Protein 8XWT (pdb70)

Foldseek 3Di:
DADDQDAADCVLQLLQWKWKAADPAIAIWGAAFQKTKFFLCNLPDPVCFAPHPSVVSVVPDDQVRMWIGDDPDTWGFPDWDDQAGMIITGTPGTRPSHWAEEFDADDFLAKWKWQFDANRGTDDIGMWTQFNLRWIQDDHDRRRFQTWTWDADPRYTYTHWTWDDAAPVGITWTGTRSHHTGHPDDRHPDDDDTDDTAFEVLQLLLLVLLLVLVPDCPLFDDDFDDLVVLQVLCVVLRHDRDDVVSQVLCVVSCVVRVQRSRRSSVSVSCCSVPQDVPDAGSPDSDRDRRAHNVNSCCPSVPDHD/DDDDDPDDDD

B-factor: mean 26.07, std 13.35, range [6.98, 100.13]

Structure (mmCIF, N/CA/C/O backbone):
data_8XWT
#
_entry.id   8XWT
#
_cell.length_a   54.570
_cell.length_b   81.222
_cell.length_c   87.056
_cell.angle_alpha   90.000
_cell.angle_beta   96.500
_cell.angle_gamma   90.000
#
_symmetry.space_group_name_H-M   'I 1 2 1'
#
loop_
_entity.id
_entity.type
_entity.pdbx_description
1 polymer '3C-like proteinase nsp5'
2 polymer CYS-SER-GLY-VAL-THR-PHE-GLN-SER-ALA-VAL-LYS-ARG-THR-ILE
3 water water
#
loop_
_atom_site.group_PDB
_atom_site.id
_atom_site.type_symbol
_atom_site.label_atom_id
_atom_site.label_alt_id
_atom_site.label_comp_id
_atom_site.label_asym_id
_atom_site.label_entity_id
_atom_site.label_seq_id
_atom_site.pdbx_PDB_ins_code
_atom_site.Cartn_x
_atom_site.Cartn_y
_atom_site.Cartn_z
_atom_site.occupancy
_atom_site.B_iso_or_equiv
_atom_site.auth_seq_id
_atom_site.auth_comp_id
_atom_site.auth_asym_id
_atom_site.auth_atom_id
_atom_site.pdbx_PDB_model_num
ATOM 1 N N . SER A 1 1 ? -8.25971 -22.89069 14.84099 1.000 14.27216 1 SER A N 1
ATOM 2 C CA . SER A 1 1 ? -7.78384 -24.17595 14.26578 1.000 15.96997 1 SER A CA 1
ATOM 3 C C . SER A 1 1 ? -7.46665 -24.03185 12.77737 1.000 18.19591 1 SER A C 1
ATOM 4 O O . SER A 1 1 ? -7.84735 -23.02938 12.17457 1.000 15.08440 1 SER A O 1
ATOM 7 N N . GLY A 1 2 ? -6.87849 -25.09048 12.19530 1.000 18.06487 2 GLY A N 1
ATOM 8 C CA . GLY A 1 2 ? -6.44939 -25.20301 10.81769 1.000 15.12807 2 GLY A CA 1
ATOM 9 C C . GLY A 1 2 ? -4.96219 -24.89610 10.68399 1.000 15.60621 2 GLY A C 1
ATOM 10 O O . GLY A 1 2 ? -4.33180 -24.31490 11.56691 1.000 17.35873 2 GLY A O 1
ATOM 11 N N . PHE A 1 3 ? -4.37733 -25.30563 9.56715 1.000 17.89349 3 PHE A N 1
ATOM 12 C CA . PHE A 1 3 ? -2.95358 -25.03494 9.35907 1.000 16.19563 3 PHE A CA 1
ATOM 13 C C . PHE A 1 3 ? -2.72441 -24.94658 7.86459 1.000 11.68734 3 PHE A C 1
ATOM 14 O O . PHE A 1 3 ? -2.94438 -25.92646 7.13316 1.000 21.63156 3 PHE A O 1
ATOM 22 N N . ARG A 1 4 ? -2.34571 -23.76808 7.39363 1.000 13.71172 4 ARG A N 1
ATOM 23 C CA . ARG A 1 4 ? -2.21685 -23.51959 5.97443 1.000 13.40356 4 ARG A CA 1
ATOM 24 C C . ARG A 1 4 ? -0.78505 -23.11655 5.63321 1.000 14.60819 4 ARG A C 1
ATOM 25 O O . ARG A 1 4 ? -0.06613 -22.55861 6.47475 1.000 15.60268 4 ARG A O 1
ATOM 33 N N . LYS A 1 5 ? -0.40359 -23.30306 4.36948 1.000 13.61989 5 LYS A N 1
ATOM 34 C CA . LYS A 1 5 ? 0.84344 -22.71279 3.88962 1.000 12.37920 5 LYS A CA 1
ATOM 35 C C . LYS A 1 5 ? 0.63291 -21.21479 3.82284 1.000 15.79638 5 LYS A C 1
ATOM 36 O O . LYS A 1 5 ? -0.10162 -20.73380 2.95257 1.000 21.41492 5 LYS A O 1
ATOM 42 N N . MET A 1 6 ? 1.20040 -20.46973 4.76750 1.000 13.51715 6 MET A N 1
ATOM 43 C CA . MET A 1 6 ? 0.79689 -19.07904 4.95307 1.000 11.62226 6 MET A CA 1
ATOM 44 C C . MET A 1 6 ? 1.95842 -18.15310 4.63062 1.000 16.19987 6 MET A C 1
ATOM 45 O O . MET A 1 6 ? 3.05269 -18.28172 5.21924 1.000 15.26102 6 MET A O 1
ATOM 50 N N . ALA A 1 7 ? 1.71705 -17.21330 3.71574 1.000 14.23405 7 ALA A N 1
ATOM 51 C CA . ALA A 1 7 ? 2.70467 -16.21451 3.31827 1.000 11.26799 7 ALA A CA 1
ATOM 52 C C . ALA A 1 7 ? 2.49739 -14.93108 4.12030 1.000 13.34198 7 ALA A C 1
ATOM 53 O O . ALA A 1 7 ? 1.42028 -14.68264 4.69417 1.000 16.73170 7 ALA A O 1
ATOM 55 N N . PHE A 1 8 ? 3.56237 -14.12672 4.22323 1.000 12.57998 8 PHE A N 1
ATOM 56 C CA . PHE A 1 8 ? 3.38110 -12.79314 4.78913 1.000 15.80715 8 PHE A CA 1
ATOM 57 C C . PHE A 1 8 ? 2.55210 -11.90096 3.86200 1.000 10.08463 8 PHE A C 1
ATOM 58 O O . PHE A 1 8 ? 2.58931 -12.04951 2.64159 1.000 18.10777 8 PHE A O 1
ATOM 66 N N . PRO A 1 9 ? 1.81239 -10.94386 4.43818 1.000 13.68783 9 PRO A N 1
ATOM 67 C CA . PRO A 1 9 ? 1.13270 -9.90935 3.64432 1.000 19.03890 9 PRO A CA 1
ATOM 68 C C . PRO A 1 9 ? 2.13917 -9.20663 2.75064 1.000 17.10917 9 PRO A C 1
ATOM 69 O O . PRO A 1 9 ? 3.21357 -8.81273 3.20879 1.000 19.37282 9 PRO A O 1
ATOM 73 N N . SER A 1 10 ? 1.82657 -9.12921 1.45918 1.000 17.48574 10 SER A N 1
ATOM 74 C CA . SER A 1 10 ? 2.78577 -8.70201 0.44359 1.000 13.97199 10 SER A CA 1
ATOM 75 C C . SER A 1 10 ? 2.78046 -7.20140 0.16351 1.000 20.20625 10 SER A C 1
ATOM 76 O O . SER A 1 10 ? 3.58374 -6.75860 -0.66940 1.000 18.65497 10 SER A O 1
ATOM 79 N N . GLY A 1 11 ? 1.89169 -6.42550 0.81071 1.000 16.07622 11 GLY A N 1
ATOM 80 C CA . GLY A 1 11 ? 1.71236 -5.01846 0.43683 1.000 14.72308 11 GLY A CA 1
ATOM 81 C C . GLY A 1 11 ? 2.98571 -4.18952 0.50364 1.000 16.51591 11 GLY A C 1
ATOM 82 O O . GLY A 1 11 ? 3.28886 -3.42267 -0.42035 1.000 19.72609 11 GLY A O 1
ATOM 83 N N . LYS A 1 12 ? 3.75437 -4.35501 1.57771 1.000 16.04088 12 LYS A N 1
ATOM 84 C CA . LYS A 1 12 ? 4.99134 -3.58688 1.72268 1.000 17.26833 12 LYS A CA 1
ATOM 85 C C . LYS A 1 12 ? 5.94897 -3.85545 0.56905 1.000 19.57512 12 LYS A C 1
ATOM 86 O O . LYS A 1 12 ? 6.72945 -2.96678 0.17622 1.000 20.04593 12 LYS A O 1
ATOM 92 N N . VAL A 1 13 ? 5.90298 -5.05065 -0.00499 1.000 14.93485 13 VAL A N 1
ATOM 93 C CA . VAL A 1 13 ? 6.81117 -5.37118 -1.11071 1.000 20.14638 13 VAL A CA 1
ATOM 94 C C . VAL A 1 13 ? 6.23127 -4.94213 -2.45796 1.000 18.86076 13 VAL A C 1
ATOM 95 O O . VAL A 1 13 ? 6.97627 -4.55444 -3.35942 1.000 18.28264 13 VAL A O 1
ATOM 99 N N . GLU A 1 14 ? 4.89657 -5.05253 -2.62834 1.000 14.63894 14 GLU A N 1
ATOM 100 C CA . GLU A 1 14 ? 4.26393 -4.64628 -3.87780 1.000 15.93835 14 GLU A CA 1
ATOM 101 C C . GLU A 1 14 ? 4.65205 -3.22474 -4.24911 1.000 14.66677 14 GLU A C 1
ATOM 102 O O . GLU A 1 14 ? 4.90095 -2.92158 -5.42442 1.000 20.43859 14 GLU A O 1
ATOM 108 N N . GLY A 1 15 ? 4.68067 -2.34857 -3.26582 1.000 19.16551 15 GLY A N 1
ATOM 109 C CA . GLY A 1 15 ? 5.02719 -0.95853 -3.51777 1.000 22.21831 15 GLY A CA 1
ATOM 110 C C . GLY A 1 15 ? 6.46271 -0.72843 -3.92484 1.000 23.62930 15 GLY A C 1
ATOM 111 O O . GLY A 1 15 ? 6.83538 0.42095 -4.15670 1.000 19.18412 15 GLY A O 1
ATOM 112 N N . CYS A 1 16 ? 7.27412 -1.77980 -4.02353 1.000 19.73399 16 CYS A N 1
ATOM 113 C CA . CYS A 1 16 ? 8.67232 -1.63822 -4.38309 1.000 19.90641 16 CYS A CA 1
ATOM 114 C C . CYS A 1 16 ? 8.96477 -2.21744 -5.75426 1.000 20.38852 16 CYS A C 1
ATOM 115 O O . CYS A 1 16 ? 10.08847 -2.11729 -6.23508 1.000 17.39526 16 CYS A O 1
ATOM 118 N N . MET A 1 17 ? 7.97788 -2.80349 -6.41999 1.000 16.43872 17 MET A N 1
ATOM 119 C CA . MET A 1 17 ? 8.27820 -3.61173 -7.58197 1.000 16.64122 17 MET A CA 1
ATOM 120 C C . MET A 1 17 ? 8.25144 -2.68655 -8.79771 1.000 18.66114 17 MET A C 1
ATOM 121 O O . MET A 1 17 ? 7.31189 -1.89458 -8.93560 1.000 20.40951 17 MET A O 1
ATOM 126 N N . VAL A 1 18 ? 9.25078 -2.79902 -9.68390 1.000 21.66132 18 VAL A N 1
ATOM 127 C CA . VAL A 1 18 ? 9.31648 -1.99228 -10.90349 1.000 14.68503 18 VAL A CA 1
ATOM 128 C C . VAL A 1 18 ? 9.73944 -2.86878 -12.06917 1.000 22.13898 18 VAL A C 1
ATOM 129 O O . VAL A 1 18 ? 10.12662 -4.02672 -11.91101 1.000 17.21568 18 VAL A O 1
ATOM 133 N N . GLN A 1 19 ? 9.68351 -2.28921 -13.25864 1.000 20.49460 19 GLN A N 1
ATOM 134 C CA . GLN A 1 19 ? 10.07099 -2.97055 -14.46984 1.000 14.85487 19 GLN A CA 1
ATOM 135 C C . GLN A 1 19 ? 11.41371 -2.41008 -14.89269 1.000 21.12525 19 GLN A C 1
ATOM 136 O O . GLN A 1 19 ? 11.62127 -1.19584 -14.84678 1.000 31.36749 19 GLN A O 1
ATOM 142 N N . VAL A 1 20 ? 12.32519 -3.28209 -15.28583 1.000 25.26910 20 VAL A N 1
ATOM 143 C CA . VAL A 1 20 ? 13.62902 -2.86425 -15.77105 1.000 27.74621 20 VAL A CA 1
ATOM 144 C C . VAL A 1 20 ? 13.84745 -3.47628 -17.14752 1.000 28.12012 20 VAL A C 1
ATOM 145 O O . VAL A 1 20 ? 13.71345 -4.69335 -17.33588 1.000 21.05255 20 VAL A O 1
ATOM 149 N N . THR A 1 21 ? 14.20256 -2.63420 -18.11775 1.000 27.97966 21 THR A N 1
ATOM 150 C CA . THR A 1 21 ? 14.41454 -3.09431 -19.47822 1.000 24.70950 21 THR A CA 1
ATOM 151 C C . THR A 1 21 ? 15.74956 -2.57319 -19.98703 1.000 21.79336 21 THR A C 1
ATOM 152 O O . THR A 1 21 ? 16.13361 -1.43911 -19.70333 1.000 33.20483 21 THR A O 1
ATOM 156 N N . CYS A 1 22 ? 16.46360 -3.42000 -20.70697 1.000 30.45396 22 CYS A N 1
ATOM 157 C CA . CYS A 1 22 ? 17.74096 -3.05907 -21.29635 1.000 27.85249 22 CYS A CA 1
ATOM 158 C C . CYS A 1 22 ? 17.76393 -3.74320 -22.65534 1.000 32.91307 22 CYS A C 1
ATOM 159 O O . CYS A 1 22 ? 17.76649 -4.97694 -22.74044 1.000 28.24332 22 CYS A O 1
ATOM 162 N N . GLY A 1 23 ? 17.70008 -2.94868 -23.71553 1.000 32.68260 23 GLY A N 1
ATOM 163 C CA . GLY A 1 23 ? 17.64229 -3.53754 -25.04197 1.000 39.87988 23 GLY A CA 1
ATOM 164 C C . GLY A 1 23 ? 16.30398 -4.20952 -25.23604 1.000 34.28046 23 GLY A C 1
ATOM 165 O O . GLY A 1 23 ? 15.24011 -3.62101 -24.98025 1.000 35.47683 23 GLY A O 1
ATOM 166 N N . THR A 1 24 ? 16.35022 -5.47628 -25.65137 1.000 33.94284 24 THR A N 1
ATOM 167 C CA . THR A 1 24 ? 15.14472 -6.26982 -25.82877 1.000 43.52944 24 THR A CA 1
ATOM 168 C C . THR A 1 24 ? 14.89869 -7.22547 -24.64693 1.000 40.68953 24 THR A C 1
ATOM 169 O O . THR A 1 24 ? 14.10188 -8.16119 -24.76172 1.000 40.20768 24 THR A O 1
ATOM 173 N N . THR A 1 25 ? 15.55053 -6.99433 -23.50889 1.000 35.38521 25 THR A N 1
ATOM 174 C CA . THR A 1 25 ? 15.44751 -7.86976 -22.33824 1.000 29.70871 25 THR A CA 1
ATOM 175 C C . THR A 1 25 ? 14.77565 -7.12359 -21.19798 1.000 25.41377 25 THR A C 1
ATOM 176 O O . THR A 1 25 ? 15.21957 -6.03647 -20.81219 1.000 28.66249 25 THR A O 1
ATOM 180 N N . THR A 1 26 ? 13.71636 -7.70386 -20.64248 1.000 24.94526 26 THR A N 1
ATOM 181 C CA . THR A 1 26 ? 13.03058 -7.03665 -19.55840 1.000 25.60482 26 THR A CA 1
ATOM 182 C C . THR A 1 26 ? 12.82980 -8.02246 -18.41207 1.000 17.71602 26 THR A C 1
ATOM 183 O O . THR A 1 26 ? 12.79663 -9.23682 -18.61838 1.000 21.54305 26 THR A O 1
ATOM 187 N N . LEU A 1 27 ? 12.77810 -7.48085 -17.20589 1.000 19.18478 27 LEU A N 1
ATOM 188 C CA . LEU A 1 27 ? 12.53591 -8.26727 -15.99225 1.000 26.54422 27 LEU A CA 1
ATOM 189 C C . LEU A 1 27 ? 12.12606 -7.28821 -14.90078 1.000 19.65964 27 LEU A C 1
ATOM 190 O O . LEU A 1 27 ? 11.88028 -6.10877 -15.16888 1.000 21.26918 27 LEU A O 1
ATOM 195 N N . ASN A 1 28 ? 12.04531 -7.76075 -13.66165 1.000 14.86170 28 ASN A N 1
ATOM 196 C CA . ASN A 1 28 ? 11.55569 -6.94514 -12.55544 1.000 13.29289 28 ASN A CA 1
ATOM 197 C C . ASN A 1 28 ? 12.72743 -6.40518 -11.74136 1.000 11.97121 28 ASN A C 1
ATOM 198 O O . ASN A 1 28 ? 13.77655 -7.03751 -11.66023 1.000 15.29695 28 ASN A O 1
ATOM 203 N N . GLY A 1 29 ? 12.51887 -5.26867 -11.07897 1.000 16.86651 29 GLY A N 1
ATOM 204 C CA . GLY A 1 29 ? 13.49454 -4.74816 -10.14815 1.000 19.54579 29 GLY A CA 1
ATOM 205 C C . GLY A 1 29 ? 12.83926 -4.38560 -8.82620 1.000 17.79805 29 GLY A C 1
ATOM 206 O O . GLY A 1 29 ? 11.61478 -4.28899 -8.72533 1.000 18.76462 29 GLY A O 1
ATOM 207 N N . LEU A 1 30 ? 13.68572 -4.11437 -7.82871 1.000 13.83785 30 LEU A N 1
ATOM 208 C CA . LEU A 1 30 ? 13.24230 -3.79392 -6.47254 1.000 16.52538 30 LEU A CA 1
ATOM 209 C C . LEU A 1 30 ? 13.69247 -2.38298 -6.12701 1.000 19.32614 30 LEU A C 1
ATOM 210 O O . LEU A 1 30 ? 14.89517 -2.12607 -5.96671 1.000 17.85291 30 LEU A O 1
ATOM 215 N N . TRP A 1 31 ? 12.72490 -1.48123 -5.95418 1.000 16.46170 31 TRP A N 1
ATOM 216 C CA . TRP A 1 31 ? 12.98645 -0.04893 -5.76729 1.000 17.26540 31 TRP A CA 1
ATOM 217 C C . TRP A 1 31 ? 12.95897 0.28833 -4.26839 1.000 16.84111 31 TRP A C 1
ATOM 218 O O . TRP A 1 31 ? 11.90308 0.27098 -3.63973 1.000 16.88151 31 TRP A O 1
ATOM 229 N N . LEU A 1 32 ? 14.13519 0.54891 -3.67371 1.000 14.33919 32 LEU A N 1
ATOM 230 C CA . LEU A 1 32 ? 14.21603 0.92290 -2.26704 1.000 15.32624 32 LEU A CA 1
ATOM 231 C C . LEU A 1 32 ? 14.99981 2.22355 -2.18808 1.000 19.83172 32 LEU A C 1
ATOM 232 O O . LEU A 1 32 ? 16.11675 2.28115 -2.69768 1.000 21.17487 32 LEU A O 1
ATOM 237 N N . ASP A 1 33 ? 14.39626 3.25905 -1.60166 1.000 20.03310 33 ASP A N 1
ATOM 238 C CA . ASP A 1 33 ? 14.99562 4.61634 -1.57829 1.000 21.38169 33 ASP A CA 1
ATOM 239 C C . ASP A 1 33 ? 15.30781 4.97569 -3.03138 1.000 19.84767 33 ASP A C 1
ATOM 240 O O . ASP A 1 33 ? 14.47072 4.76627 -3.92278 1.000 22.38378 33 ASP A O 1
ATOM 245 N N . ASP A 1 34 ? 16.49553 5.49006 -3.35019 1.000 22.89584 34 ASP A N 1
ATOM 246 C CA . ASP A 1 34 ? 16.74258 5.89915 -4.72512 1.000 25.39200 34 ASP A CA 1
ATOM 247 C C . ASP A 1 34 ? 17.54886 4.85960 -5.51148 1.000 27.79476 34 ASP A C 1
ATOM 248 O O . ASP A 1 34 ? 18.29981 5.20426 -6.43191 1.000 23.19598 34 ASP A O 1
ATOM 253 N N . VAL A 1 35 ? 17.38691 3.56928 -5.19725 1.000 21.13620 35 VAL A N 1
ATOM 254 C CA . VAL A 1 35 ? 18.13837 2.52125 -5.87810 1.000 20.76723 35 VAL A CA 1
ATOM 255 C C . VAL A 1 35 ? 17.18424 1.43196 -6.34755 1.000 21.57276 35 VAL A C 1
ATOM 256 O O . VAL A 1 35 ? 16.25756 1.06163 -5.61734 1.000 20.06552 35 VAL A O 1
ATOM 260 N N . VAL A 1 36 ? 17.42950 0.90824 -7.54989 1.000 17.64786 36 VAL A N 1
ATOM 261 C CA . VAL A 1 36 ? 16.66699 -0.20694 -8.09349 1.000 23.19601 36 VAL A CA 1
ATOM 262 C C . VAL A 1 36 ? 17.61589 -1.38411 -8.25042 1.000 20.24148 36 VAL A C 1
ATOM 263 O O . VAL A 1 36 ? 18.63632 -1.29449 -8.94461 1.000 19.51539 36 VAL A O 1
ATOM 267 N N . TYR A 1 37 ? 17.28816 -2.49214 -7.58848 1.000 15.60514 37 TYR A N 1
ATOM 268 C CA . TYR A 1 37 ? 18.07665 -3.71246 -7.61498 1.000 14.61573 37 TYR A CA 1
ATOM 269 C C . TYR A 1 37 ? 17.47001 -4.70197 -8.60100 1.000 17.93511 37 TYR A C 1
ATOM 270 O O . TYR A 1 37 ? 16.25524 -4.89237 -8.59652 1.000 20.80780 37 TYR A O 1
ATOM 279 N N . CYS A 1 38 ? 18.29502 -5.34870 -9.42039 1.000 17.19867 38 CYS A N 1
ATOM 280 C CA . CYS A 1 38 ? 17.74370 -6.31631 -10.36410 1.000 14.69886 38 CYS A CA 1
ATOM 281 C C . CYS A 1 38 ? 18.83985 -7.28302 -10.78835 1.000 17.81810 38 CYS A C 1
ATOM 282 O O . CYS A 1 38 ? 20.02597 -7.03450 -10.53776 1.000 15.53297 38 CYS A O 1
ATOM 285 N N . PRO A 1 39 ? 18.47470 -8.41199 -11.40249 1.000 16.22414 39 PRO A N 1
ATOM 286 C CA . PRO A 1 39 ? 19.48856 -9.37216 -11.85012 1.000 12.08875 39 PRO A CA 1
ATOM 287 C C . PRO A 1 39 ? 20.36342 -8.75042 -12.92539 1.000 18.31259 39 PRO A C 1
ATOM 288 O O . PRO A 1 39 ? 19.86940 -8.07132 -13.83392 1.000 19.44346 39 PRO A O 1
ATOM 292 N N . ARG A 1 40 ? 21.65746 -9.00754 -12.83490 1.000 15.05845 40 ARG A N 1
ATOM 293 C CA . ARG A 1 40 ? 22.54031 -8.38014 -13.81833 1.000 17.92967 40 ARG A CA 1
ATOM 294 C C . ARG A 1 40 ? 22.35965 -8.99943 -15.19434 1.000 25.84578 40 ARG A C 1
ATOM 295 O O . ARG A 1 40 ? 22.73681 -8.36230 -16.19403 1.000 17.47558 40 ARG A O 1
ATOM 303 N N . HIS A 1 41 ? 21.71340 -10.18177 -15.29031 1.000 18.47823 41 HIS A N 1
ATOM 304 C CA . HIS A 1 41 ? 21.56823 -10.74719 -16.63345 1.000 17.26383 41 HIS A CA 1
ATOM 305 C C . HIS A 1 41 ? 20.58026 -9.95724 -17.49112 1.000 19.01028 41 HIS A C 1
ATOM 306 O O . HIS A 1 41 ? 20.45763 -10.27687 -18.67025 1.000 25.50366 41 HIS A O 1
ATOM 313 N N . VAL A 1 42 ? 19.94449 -8.90995 -16.95740 1.000 17.07924 42 VAL A N 1
ATOM 314 C CA . VAL A 1 42 ? 19.14259 -8.00531 -17.79553 1.000 19.98169 42 VAL A CA 1
ATOM 315 C C . VAL A 1 42 ? 19.99661 -7.36681 -18.90123 1.000 25.11320 42 VAL A C 1
ATOM 316 O O . VAL A 1 42 ? 19.45778 -6.94584 -19.93837 1.000 24.00575 42 VAL A O 1
ATOM 320 N N . ILE A 1 43 ? 21.31698 -7.24444 -18.69762 1.000 25.34955 43 ILE A N 1
ATOM 321 C CA . ILE A 1 43 ? 22.15647 -6.53019 -19.67156 1.000 27.40215 43 ILE A CA 1
ATOM 322 C C . ILE A 1 43 ? 22.61205 -7.46376 -20.77900 1.000 26.29927 43 ILE A C 1
ATOM 323 O O . ILE A 1 43 ? 23.44176 -7.09454 -21.62079 1.000 35.37155 43 ILE A O 1
ATOM 328 N N . CYS A 1 44 ? 22.08087 -8.67575 -20.78517 1.000 30.39640 44 CYS A N 1
ATOM 329 C CA . CYS A 1 44 ? 22.54729 -9.74732 -21.64520 1.000 32.48414 44 CYS A CA 1
ATOM 330 C C . CYS A 1 44 ? 21.58342 -9.92616 -22.80528 1.000 34.27001 44 CYS A C 1
ATOM 331 O O . CYS A 1 44 ? 20.36949 -10.03220 -22.59780 1.000 50.99249 44 CYS A O 1
ATOM 334 N N . THR A 1 45 ? 22.12242 -9.98257 -24.01429 1.000 49.73458 45 THR A N 1
ATOM 335 C CA . THR A 1 45 ? 21.38026 -10.56767 -25.11624 1.000 57.58412 45 THR A CA 1
ATOM 336 C C . THR A 1 45 ? 21.49432 -12.07907 -24.99427 1.000 58.75638 45 THR A C 1
ATOM 337 O O . THR A 1 45 ? 22.45346 -12.59438 -24.41122 1.000 61.27559 45 THR A O 1
ATOM 341 N N . SER A 1 46 ? 20.50170 -12.79322 -25.53233 1.000 57.18551 46 SER A N 1
ATOM 342 C CA . SER A 1 46 ? 20.55019 -14.25517 -25.49791 1.000 69.94600 46 SER A CA 1
ATOM 343 C C . SER A 1 46 ? 21.85633 -14.79289 -26.08096 1.000 69.68836 46 SER A C 1
ATOM 344 O O . SER A 1 46 ? 22.37501 -15.81860 -25.61944 1.000 68.62546 46 SER A O 1
ATOM 347 N N . GLU A 1 47 ? 22.41123 -14.09677 -27.07656 1.000 73.17669 47 GLU A N 1
ATOM 348 C CA . GLU A 1 47 ? 23.69828 -14.45549 -27.65834 1.000 62.46787 47 GLU A CA 1
ATOM 349 C C . GLU A 1 47 ? 24.84546 -14.32651 -26.65820 1.000 60.55577 47 GLU A C 1
ATOM 350 O O . GLU A 1 47 ? 25.88949 -14.96105 -26.84212 1.000 62.64485 47 GLU A O 1
ATOM 356 N N . ASP A 1 48 ? 24.68262 -13.52618 -25.60675 1.000 65.40775 48 ASP A N 1
ATOM 357 C CA . ASP A 1 48 ? 25.73581 -13.31402 -24.61925 1.000 69.96598 48 ASP A CA 1
ATOM 358 C C . ASP A 1 48 ? 25.76900 -14.36370 -23.50991 1.000 64.54145 48 ASP A C 1
ATOM 359 O O . ASP A 1 48 ? 26.57606 -14.22098 -22.59078 1.000 59.99814 48 ASP A O 1
ATOM 364 N N . MET A 1 49 ? 24.94712 -15.41879 -23.57255 1.000 64.60824 49 MET A N 1
ATOM 365 C CA . MET A 1 49 ? 24.66858 -16.18313 -22.35825 1.000 61.43665 49 MET A CA 1
ATOM 366 C C . MET A 1 49 ? 25.60031 -17.36022 -22.08879 1.000 61.32266 49 MET A C 1
ATOM 367 O O . MET A 1 49 ? 25.69770 -17.77317 -20.92998 1.000 64.18209 49 MET A O 1
ATOM 372 N N . PHE A 1 50 ? 26.28900 -17.93113 -23.07682 1.000 57.76572 50 PHE A N 1
ATOM 373 C CA . PHE A 1 50 ? 27.04393 -19.13338 -22.73107 1.000 60.69390 50 PHE A CA 1
ATOM 374 C C . PHE A 1 50 ? 28.22521 -18.79795 -21.80715 1.000 66.54153 50 PHE A C 1
ATOM 375 O O . PHE A 1 50 ? 28.50638 -19.55003 -20.85896 1.000 54.83412 50 PHE A O 1
ATOM 383 N N . ASN A 1 51 ? 28.90802 -17.66239 -22.03542 1.000 48.53431 51 ASN A N 1
ATOM 384 C CA . ASN A 1 51 ? 30.01312 -17.23081 -21.16967 1.000 46.67981 51 ASN A CA 1
ATOM 385 C C . ASN A 1 51 ? 30.08177 -15.70452 -21.06725 1.000 52.08145 51 ASN A C 1
ATOM 386 O O . ASN A 1 51 ? 31.07084 -15.08641 -21.48290 1.000 43.37707 51 ASN A O 1
ATOM 391 N N . PRO A 1 52 ? 29.06683 -15.06792 -20.46282 1.000 46.13157 52 PRO A N 1
ATOM 392 C CA . PRO A 1 52 ? 29.03401 -13.59497 -20.45140 1.00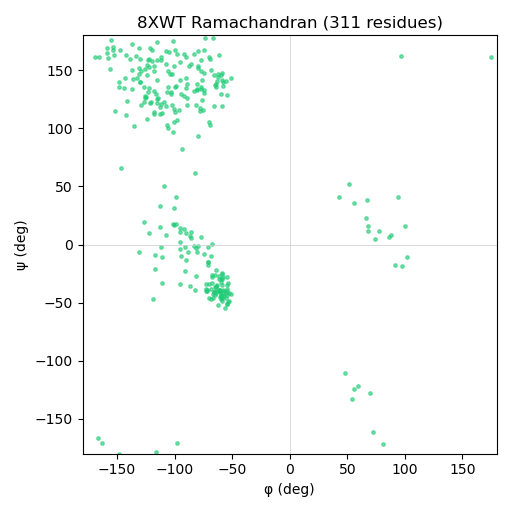0 35.10618 52 PRO A CA 1
ATOM 393 C C . PRO A 1 52 ? 30.21998 -13.05390 -19.67821 1.000 37.90706 52 PRO A C 1
ATOM 394 O O . PRO A 1 52 ? 30.59675 -13.60244 -18.64244 1.000 38.93785 52 PRO A O 1
ATOM 398 N N . ASN A 1 53 ? 30.81273 -11.96577 -20.15844 1.000 31.82538 53 ASN A N 1
ATOM 399 C CA . ASN A 1 53 ? 31.71029 -11.21167 -19.29247 1.000 31.92343 53 ASN A CA 1
ATOM 400 C C . ASN A 1 53 ? 30.92514 -9.95921 -18.93435 1.000 38.81062 53 ASN A C 1
ATOM 401 O O . ASN A 1 53 ? 30.79787 -9.04435 -19.75496 1.000 35.01838 53 ASN A O 1
ATOM 406 N N . TYR A 1 54 ? 30.38625 -9.93031 -17.70826 1.000 28.75744 54 TYR A N 1
ATOM 407 C CA . TYR A 1 54 ? 29.46736 -8.86173 -17.33742 1.000 28.84027 54 TYR A CA 1
ATOM 408 C C . TYR A 1 54 ? 30.19164 -7.53743 -17.14198 1.000 32.83301 54 TYR A C 1
ATOM 409 O O . TYR A 1 54 ? 29.61034 -6.46886 -17.38677 1.000 23.58073 54 TYR A O 1
ATOM 418 N N . GLU A 1 55 ? 31.42969 -7.57734 -16.65073 1.000 29.62406 55 GLU A N 1
ATOM 419 C CA . GLU A 1 55 ? 32.17906 -6.33687 -16.52773 1.000 30.98086 55 GLU A CA 1
ATOM 420 C C . GLU A 1 55 ? 32.30239 -5.68078 -17.90208 1.000 33.19674 55 GLU A C 1
ATOM 421 O O . GLU A 1 55 ? 32.02493 -4.48821 -18.05553 1.000 26.24468 55 GLU A O 1
ATOM 427 N N . ASP A 1 56 ? 32.61577 -6.48111 -18.92850 1.000 31.24396 56 ASP A N 1
ATOM 428 C CA . ASP A 1 56 ? 32.64815 -5.98884 -20.30650 1.000 38.20544 56 ASP A CA 1
ATOM 429 C C . ASP A 1 56 ? 31.28482 -5.50505 -20.77521 1.000 44.68370 56 ASP A C 1
ATOM 430 O O . ASP A 1 56 ? 31.16252 -4.40114 -21.32632 1.000 36.26490 56 ASP A O 1
ATOM 435 N N . LEU A 1 57 ? 30.24758 -6.34018 -20.62120 1.000 28.10663 57 LEU A N 1
ATOM 436 C CA . LEU A 1 57 ? 28.94187 -5.92219 -21.11732 1.000 36.18186 57 LEU A CA 1
ATOM 437 C C . LEU A 1 57 ? 28.45921 -4.66104 -20.42639 1.000 28.53830 57 LEU A C 1
ATOM 438 O O . LEU A 1 57 ? 27.71411 -3.87398 -21.02400 1.000 36.16581 57 LEU A O 1
ATOM 443 N N . LEU A 1 58 ? 28.86483 -4.44738 -19.17582 1.000 27.16853 58 LEU A N 1
ATOM 444 C CA . LEU A 1 58 ? 28.36613 -3.28540 -18.45046 1.000 24.59044 58 LEU A CA 1
ATOM 445 C C . LEU A 1 58 ? 29.14792 -2.01082 -18.79645 1.000 21.14474 58 LEU A C 1
ATOM 446 O O . LEU A 1 58 ? 28.55379 -0.93512 -18.87435 1.000 24.68693 58 LEU A O 1
ATOM 451 N N . ILE A 1 59 ? 30.47124 -2.10043 -18.96719 1.000 31.07474 59 ILE A N 1
ATOM 452 C CA . ILE A 1 59 ? 31.24268 -0.91462 -19.36378 1.000 24.78338 59 ILE A CA 1
ATOM 453 C C . ILE A 1 59 ? 30.74314 -0.35645 -20.68882 1.000 35.06494 59 ILE A C 1
ATOM 454 O O . ILE A 1 59 ? 30.87079 0.84909 -20.94451 1.000 30.99386 59 ILE A O 1
ATOM 459 N N . ARG A 1 60 ? 30.12310 -1.19739 -21.51935 1.000 30.30839 60 ARG A N 1
ATOM 460 C CA . ARG A 1 60 ? 29.59770 -0.79387 -22.81585 1.000 28.00037 60 ARG A CA 1
ATOM 461 C C . ARG A 1 60 ? 28.22553 -0.15856 -22.73885 1.000 24.78718 60 ARG A C 1
ATOM 462 O O . ARG A 1 60 ? 27.69614 0.21133 -23.78245 1.000 33.06196 60 ARG A O 1
ATOM 470 N N . LYS A 1 61 ? 27.61586 -0.04694 -21.55752 1.000 27.96494 61 LYS A N 1
ATOM 471 C CA . LYS A 1 61 ? 26.29492 0.54862 -21.41246 1.000 28.67998 61 LYS A CA 1
ATOM 472 C C . LYS A 1 61 ? 26.38756 1.92407 -20.76493 1.000 32.30482 61 LYS A C 1
ATOM 473 O O . LYS A 1 61 ? 27.31615 2.21570 -20.00644 1.000 28.95511 61 LYS A O 1
ATOM 479 N N . SER A 1 62 ? 25.38125 2.74391 -21.04617 1.000 32.60602 62 SER A N 1
ATOM 480 C CA . SER A 1 62 ? 25.16158 4.05309 -20.44745 1.000 39.24631 62 SER A CA 1
ATOM 481 C C . SER A 1 62 ? 23.91675 4.01693 -19.56246 1.000 33.49599 62 SER A C 1
ATOM 482 O O . SER A 1 62 ? 23.06751 3.12509 -19.68491 1.000 37.50772 62 SER A O 1
ATOM 485 N N . ASN A 1 63 ? 23.80867 5.00775 -18.66612 1.000 30.51240 63 ASN A N 1
ATOM 486 C CA . ASN A 1 63 ? 22.60183 5.13557 -17.84457 1.000 30.19667 63 ASN A CA 1
ATOM 487 C C . ASN A 1 63 ? 21.32309 5.10986 -18.69148 1.000 44.16938 63 ASN A C 1
ATOM 488 O O . ASN A 1 63 ? 20.32836 4.47290 -18.31473 1.000 34.74570 63 ASN A O 1
ATOM 493 N N . HIS A 1 64 ? 21.31983 5.80243 -19.83936 1.000 45.16091 64 HIS A N 1
ATOM 494 C CA . HIS A 1 64 ? 20.12006 5.83625 -20.68170 1.000 40.00901 64 HIS A CA 1
ATOM 495 C C . HIS A 1 64 ? 19.82297 4.48591 -21.32542 1.000 33.08649 64 HIS A C 1
ATOM 496 O O . HIS A 1 64 ? 18.74958 4.31337 -21.91127 1.000 30.22768 64 HIS A O 1
ATOM 503 N N . ASN A 1 65 ? 20.73425 3.51790 -21.23068 1.000 36.78294 65 ASN A N 1
ATOM 504 C CA . ASN A 1 65 ? 20.40760 2.20248 -21.76108 1.000 31.01035 65 ASN A CA 1
ATOM 505 C C . ASN A 1 65 ? 19.42667 1.42790 -20.87201 1.000 34.52514 65 ASN A C 1
ATOM 506 O O . ASN A 1 65 ? 18.96617 0.36165 -21.29369 1.000 37.93750 65 ASN A O 1
ATOM 511 N N . PHE A 1 66 ? 19.09874 1.92798 -19.66543 1.000 29.82595 66 PHE A N 1
ATOM 512 C CA . PHE A 1 66 ? 18.24209 1.22253 -18.69163 1.000 32.60607 66 PHE A CA 1
ATOM 513 C C . PHE A 1 66 ? 16.89835 1.93500 -18.53477 1.000 33.27538 66 PHE A C 1
ATOM 514 O O . PHE A 1 66 ? 16.82511 3.02836 -17.96035 1.000 35.82944 66 PHE A O 1
ATOM 522 N N . LEU A 1 67 ? 15.82714 1.28037 -18.96673 1.000 23.87693 67 LEU A N 1
ATOM 523 C CA . LEU A 1 67 ? 14.48653 1.82423 -18.83910 1.000 24.11472 67 LEU A CA 1
ATOM 524 C C . LEU A 1 67 ? 13.85467 1.25180 -17.58366 1.000 27.57680 67 LEU A C 1
ATOM 525 O O . LEU A 1 67 ? 13.63496 0.03696 -17.50197 1.000 33.98783 67 LEU A O 1
ATOM 530 N N . VAL A 1 68 ? 13.56859 2.11059 -16.61247 1.000 29.36043 68 VAL A N 1
ATOM 531 C CA . VAL A 1 68 ? 12.92788 1.71728 -15.36109 1.000 34.46402 68 VAL A CA 1
ATOM 532 C C . VAL A 1 68 ? 11.52531 2.31178 -15.33401 1.000 33.62470 68 VAL A C 1
ATOM 533 O O . VAL A 1 68 ? 11.35600 3.53664 -15.40664 1.000 32.91760 68 VAL A O 1
ATOM 537 N N . GLN A 1 69 ? 10.51363 1.45481 -15.22031 1.000 26.84394 69 GLN A N 1
ATOM 538 C CA . GLN A 1 69 ? 9.12639 1.91511 -15.13211 1.000 34.25354 69 GLN A CA 1
ATOM 539 C C . GLN A 1 69 ? 8.47636 1.45990 -13.83183 1.000 32.39620 69 GLN A C 1
ATOM 540 O O . GLN A 1 69 ? 8.42312 0.26184 -13.54004 1.000 30.05610 69 GLN A O 1
ATOM 546 N N . ALA A 1 70 ? 7.98749 2.42904 -13.06612 1.000 23.24297 70 ALA A N 1
ATOM 547 C CA . ALA A 1 70 ? 7.22834 2.23154 -11.84271 1.000 27.38817 70 ALA A CA 1
ATOM 548 C C . ALA A 1 70 ? 5.77776 2.54245 -12.18587 1.000 42.24979 70 ALA A C 1
ATOM 549 O O . ALA A 1 70 ? 5.39107 3.70953 -12.25806 1.000 33.65802 70 ALA A O 1
ATOM 551 N N . GLY A 1 71 ? 4.98836 1.50317 -12.41191 1.000 49.85363 71 GLY A N 1
ATOM 552 C CA . GLY A 1 71 ? 3.62538 1.70867 -12.86936 1.000 42.47556 71 GLY A CA 1
ATOM 553 C C . GLY A 1 71 ? 3.66561 2.45418 -14.18437 1.000 50.39573 71 GLY A C 1
ATOM 554 O O . GLY A 1 71 ? 4.30341 2.02153 -15.15639 1.000 50.55209 71 GLY A O 1
ATOM 555 N N . ASN A 1 72 ? 3.01260 3.61464 -14.21240 1.000 54.38707 72 ASN A N 1
ATOM 556 C CA . ASN A 1 72 ? 3.01132 4.45060 -15.40583 1.000 61.55869 72 ASN A CA 1
ATOM 557 C C . ASN A 1 72 ? 3.84303 5.70351 -15.17434 1.000 56.97471 72 ASN A C 1
ATOM 558 O O . ASN A 1 72 ? 3.37983 6.82435 -15.41165 1.000 62.64663 72 ASN A O 1
ATOM 563 N N . VAL A 1 73 ? 5.06797 5.51868 -14.69043 1.000 48.48709 73 VAL A N 1
ATOM 564 C CA . VAL A 1 73 ? 6.02970 6.60372 -14.55526 1.000 31.16893 73 VAL A CA 1
ATOM 565 C C . VAL A 1 73 ? 7.39119 6.05044 -14.93591 1.000 50.28303 73 VAL A C 1
ATOM 566 O O . VAL A 1 73 ? 7.82425 5.03076 -14.38139 1.000 38.99136 73 VAL A O 1
ATOM 570 N N . GLN A 1 74 ? 8.04063 6.68384 -15.91361 1.000 53.95298 74 GLN A N 1
ATOM 571 C CA . GLN A 1 74 ? 9.43233 6.38256 -16.19810 1.000 33.85085 74 GLN A CA 1
ATOM 572 C C . GLN A 1 74 ? 10.29684 7.00092 -15.11084 1.000 47.72547 74 GLN A C 1
ATOM 573 O O . GLN A 1 74 ? 10.11145 8.16665 -14.74292 1.000 38.37509 74 GLN A O 1
ATOM 579 N N . LEU A 1 75 ? 11.19196 6.19160 -14.54700 1.000 42.78593 75 LEU A N 1
ATOM 580 C CA . LEU A 1 75 ? 12.19257 6.66231 -13.60291 1.000 31.93189 75 LEU A CA 1
ATOM 581 C C . LEU A 1 75 ? 13.49438 6.84709 -14.36667 1.000 30.27026 75 LEU A C 1
ATOM 582 O O . LEU A 1 75 ? 13.86318 6.00964 -15.20450 1.000 48.75998 75 LEU A O 1
ATOM 587 N N . ARG A 1 76 ? 14.18066 7.95526 -14.11706 1.000 36.79502 76 ARG A N 1
ATOM 588 C CA . ARG A 1 76 ? 15.42412 8.19515 -14.83143 1.000 45.60203 76 ARG A CA 1
ATOM 589 C C . ARG A 1 76 ? 16.58377 7.63119 -14.01854 1.000 24.92440 76 ARG A C 1
ATOM 590 O O . ARG A 1 76 ? 16.71677 7.92818 -12.82444 1.000 30.96914 76 ARG A O 1
ATOM 598 N N . VAL A 1 77 ? 17.39476 6.80362 -14.67729 1.000 29.67119 77 VAL A N 1
ATOM 599 C CA . VAL A 1 77 ? 18.59586 6.21195 -14.09201 1.000 38.88095 77 VAL A CA 1
ATOM 600 C C . VAL A 1 77 ? 19.72173 7.23148 -14.16931 1.000 37.67203 77 VAL A C 1
ATOM 601 O O . VAL A 1 77 ? 20.11295 7.65221 -15.26556 1.000 26.53386 77 VAL A O 1
ATOM 605 N N . ILE A 1 78 ? 20.26309 7.60317 -13.01008 1.000 42.41289 78 ILE A N 1
ATOM 606 C CA . ILE A 1 78 ? 21.33683 8.58564 -12.91661 1.000 34.44545 78 ILE A CA 1
ATOM 607 C C . ILE A 1 78 ? 22.66974 7.93855 -12.55692 1.000 36.81736 78 ILE A C 1
ATOM 608 O O . ILE A 1 78 ? 23.65076 8.64140 -12.30231 1.000 29.95962 78 ILE A O 1
ATOM 613 N N . GLY A 1 79 ? 22.73455 6.61490 -12.54294 1.000 33.65812 79 GLY A N 1
ATOM 614 C CA . GLY A 1 79 ? 23.96193 5.92173 -12.18937 1.000 25.61594 79 GLY A CA 1
ATOM 615 C C . GLY A 1 79 ? 23.69657 4.43254 -12.12967 1.000 29.51763 79 GLY A C 1
ATOM 616 O O . GLY A 1 79 ? 22.54785 3.98884 -12.00828 1.000 32.81581 79 GLY A O 1
ATOM 617 N N . HIS A 1 80 ? 24.78078 3.66831 -12.20938 1.000 25.54192 80 HIS A N 1
ATOM 618 C CA . HIS A 1 80 ? 24.61891 2.22147 -12.17841 1.000 26.96463 80 HIS A CA 1
ATOM 619 C C . HIS A 1 80 ? 25.91138 1.58753 -11.68346 1.000 39.85698 80 HIS A C 1
ATOM 620 O O . HIS A 1 80 ? 26.99435 2.13063 -11.88394 1.000 25.20762 80 HIS A O 1
ATOM 627 N N . SER A 1 81 ? 25.78914 0.42855 -11.04666 1.000 22.12782 81 SER A N 1
ATOM 628 C CA . SER A 1 81 ? 26.96114 -0.36790 -10.71509 1.000 23.66316 81 SER A CA 1
ATOM 629 C C . SER A 1 81 ? 26.54287 -1.82248 -10.62572 1.000 23.65354 81 SER A C 1
ATOM 630 O O . SER A 1 81 ? 25.36040 -2.14342 -10.60245 1.000 22.47256 81 SER A O 1
ATOM 633 N N . MET A 1 82 ? 27.53721 -2.68832 -10.58512 1.000 20.81343 82 MET A N 1
ATOM 634 C CA . MET A 1 82 ? 27.40400 -4.11568 -10.32328 1.000 18.19193 82 MET A CA 1
ATOM 635 C C . MET A 1 82 ? 27.89611 -4.45437 -8.92927 1.000 18.48444 82 MET A C 1
ATOM 636 O O . MET A 1 82 ? 29.01331 -4.08470 -8.57541 1.000 22.41274 82 MET A O 1
ATOM 641 N N . GLN A 1 83 ? 27.09104 -5.20354 -8.16752 1.000 18.71480 83 GLN A N 1
ATOM 642 C CA . GLN A 1 83 ? 27.54008 -5.82680 -6.92322 1.000 22.68618 83 GLN A CA 1
ATOM 643 C C . GLN A 1 83 ? 27.26932 -7.31727 -7.06058 1.000 18.85905 83 GLN A C 1
ATOM 644 O O . GLN A 1 83 ? 26.10609 -7.73916 -7.03582 1.000 15.76077 83 GLN A O 1
ATOM 650 N N . ASN A 1 84 ? 28.33216 -8.12610 -7.22848 1.000 15.18563 84 ASN A N 1
ATOM 651 C CA . ASN A 1 84 ? 28.16471 -9.57374 -7.42083 1.000 13.99615 84 ASN A CA 1
ATOM 652 C C . ASN A 1 84 ? 27.24929 -9.81719 -8.61450 1.000 18.37669 84 ASN A C 1
ATOM 653 O O . ASN A 1 84 ? 27.53634 -9.30262 -9.71054 1.000 19.53072 84 ASN A O 1
ATOM 658 N N . CYS A 1 85 ? 26.14971 -10.55652 -8.46923 1.000 10.65284 85 CYS A N 1
ATOM 659 C CA . CYS A 1 85 ? 25.29001 -10.81622 -9.60977 1.000 14.12504 85 CYS A CA 1
ATOM 660 C C . CYS A 1 85 ? 24.07395 -9.89145 -9.66271 1.000 11.65073 85 CYS A C 1
ATOM 661 O O . CYS A 1 85 ? 23.11758 -10.18248 -10.38030 1.000 14.89398 85 CYS A O 1
ATOM 664 N N . VAL A 1 86 ? 24.08298 -8.77469 -8.95183 1.000 12.29435 86 VAL A N 1
ATOM 665 C CA . VAL A 1 86 ? 22.95614 -7.84239 -9.07577 1.000 15.17369 86 VAL A CA 1
ATOM 666 C C . VAL A 1 86 ? 23.45133 -6.51346 -9.61567 1.000 22.63292 86 VAL A C 1
ATOM 667 O O . VAL A 1 86 ? 24.58770 -6.10667 -9.37258 1.000 23.44821 86 VAL A O 1
ATOM 671 N N . LEU A 1 87 ? 22.57163 -5.83820 -10.34946 1.000 18.64428 87 LEU A N 1
ATOM 672 C CA . LEU A 1 87 ? 22.78435 -4.47036 -10.80280 1.000 19.42306 87 LEU A CA 1
ATOM 673 C C . LEU A 1 87 ? 22.11278 -3.52285 -9.82697 1.000 18.07267 87 LEU A C 1
ATOM 674 O O . LEU A 1 87 ? 21.00797 -3.80175 -9.34455 1.000 18.98104 87 LEU A O 1
ATOM 679 N N . LYS A 1 88 ? 22.75391 -2.38687 -9.54294 1.000 19.49494 88 LYS A N 1
ATOM 680 C CA . LYS A 1 88 ? 22.11534 -1.33664 -8.74953 1.000 18.98909 88 LYS A CA 1
ATOM 681 C C . LYS A 1 88 ? 21.99899 -0.08441 -9.60497 1.000 31.79758 88 LYS A C 1
ATOM 682 O O . LYS A 1 88 ? 23.00450 0.53336 -9.95705 1.000 24.45484 88 LYS A O 1
ATOM 688 N N . LEU A 1 89 ? 20.77941 0.28083 -9.93907 1.000 21.24086 89 LEU A N 1
ATOM 689 C CA . LEU A 1 89 ? 20.50252 1.44748 -10.78356 1.000 18.86965 89 LEU A CA 1
ATOM 690 C C . LEU A 1 89 ? 20.11022 2.57337 -9.85725 1.000 24.14159 89 LEU A C 1
ATOM 691 O O . LEU A 1 89 ? 19.08029 2.48934 -9.19015 1.000 22.67385 89 LEU A O 1
ATOM 696 N N . LYS A 1 90 ? 20.93307 3.61895 -9.78627 1.000 18.80791 90 LYS A N 1
ATOM 697 C CA . LYS A 1 90 ? 20.56181 4.76094 -8.97367 1.000 18.70023 90 LYS A CA 1
ATOM 698 C C . LYS A 1 90 ? 19.59241 5.61114 -9.79474 1.000 25.66572 90 LYS A C 1
ATOM 699 O O . LYS A 1 90 ? 19.79780 5.80417 -10.99667 1.000 27.33294 90 LYS A O 1
ATOM 705 N N . VAL A 1 91 ? 18.49443 6.04514 -9.16648 1.000 25.86659 91 VAL A N 1
ATOM 706 C CA . VAL A 1 91 ? 17.43873 6.75721 -9.87137 1.000 28.69437 91 VAL A CA 1
ATOM 707 C C . VAL A 1 91 ? 17.24053 8.10465 -9.19678 1.000 26.67606 91 VAL A C 1
ATOM 708 O O . VAL A 1 91 ? 17.61936 8.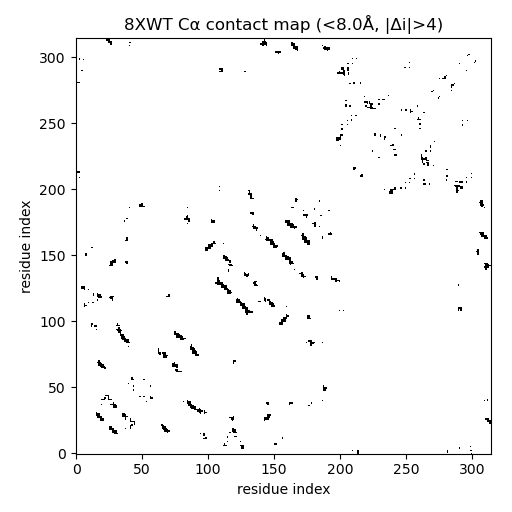31573 -8.03964 1.000 31.37314 91 VAL A O 1
ATOM 712 N N . ASP A 1 92 ? 16.64448 9.03720 -9.95405 1.000 40.20575 92 ASP A N 1
ATOM 713 C CA . ASP A 1 92 ? 16.48668 10.41166 -9.48479 1.000 38.61058 92 ASP A CA 1
ATOM 714 C C . ASP A 1 92 ? 15.46001 10.55119 -8.36968 1.000 43.48810 92 ASP A C 1
ATOM 715 O O . ASP A 1 92 ? 15.46323 11.56800 -7.66390 1.000 38.27990 92 ASP A O 1
ATOM 720 N N . THR A 1 93 ? 14.58346 9.56182 -8.19447 1.000 32.06417 93 THR A N 1
ATOM 721 C CA . THR A 1 93 ? 13.49542 9.64105 -7.23068 1.000 33.76587 93 THR A CA 1
ATOM 722 C C . THR A 1 93 ? 13.65245 8.55234 -6.17818 1.000 35.25400 93 THR A C 1
ATOM 723 O O . THR A 1 93 ? 13.87271 7.38756 -6.52088 1.000 30.03244 93 THR A O 1
ATOM 727 N N . ALA A 1 94 ? 13.53566 8.92589 -4.91085 1.000 26.40071 94 ALA A N 1
ATOM 728 C CA . ALA A 1 94 ? 13.40183 7.91714 -3.87211 1.000 25.05963 94 ALA A CA 1
ATOM 729 C C . ALA A 1 94 ? 11.99549 7.33348 -3.91757 1.000 30.93296 94 ALA A C 1
ATOM 730 O O . ALA A 1 94 ? 11.03522 8.00329 -4.29816 1.000 28.49775 94 ALA A O 1
ATOM 732 N N . ASN A 1 95 ? 11.88485 6.05988 -3.57693 1.000 21.41062 95 ASN A N 1
ATOM 733 C CA . ASN A 1 95 ? 10.57634 5.42115 -3.52532 1.000 23.35531 95 ASN A CA 1
ATOM 734 C C . ASN A 1 95 ? 9.83010 5.87521 -2.27404 1.000 20.04125 95 ASN A C 1
ATOM 735 O O . ASN A 1 95 ? 10.27954 5.58603 -1.16190 1.000 22.25288 95 ASN A O 1
ATOM 740 N N . PRO A 1 96 ? 8.69727 6.57668 -2.40619 1.000 23.03602 96 PRO 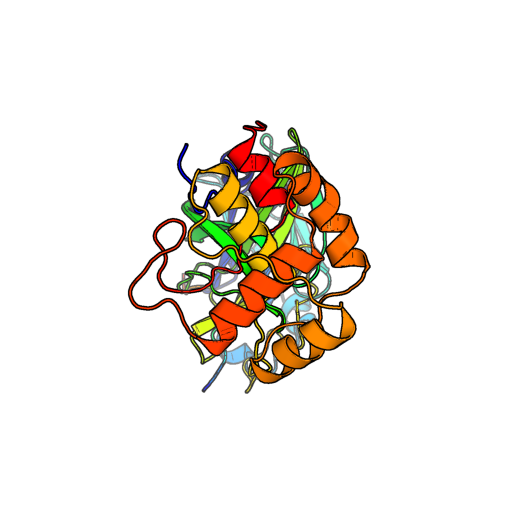A N 1
ATOM 741 C CA . PRO A 1 96 ? 8.00458 7.04935 -1.20230 1.000 28.18150 96 PRO A CA 1
ATOM 742 C C . PRO A 1 96 ? 7.34819 5.92394 -0.43090 1.000 28.94633 96 PRO A C 1
ATOM 743 O O . PRO A 1 96 ? 7.01942 6.10020 0.74763 1.000 27.01784 96 PRO A O 1
ATOM 747 N N . LYS A 1 97 ? 7.19352 4.75998 -1.04841 1.000 30.96161 97 LYS A N 1
ATOM 748 C CA . LYS A 1 97 ? 6.67454 3.59499 -0.36256 1.000 25.38134 97 LYS A CA 1
ATOM 749 C C . LYS A 1 97 ? 7.75308 2.67297 0.18267 1.000 24.15408 97 LYS A C 1
ATOM 750 O O . LYS A 1 97 ? 7.43167 1.53792 0.54398 1.000 24.13870 97 LYS A O 1
ATOM 756 N N . THR A 1 98 ? 9.00069 3.11635 0.26321 1.000 27.63199 98 THR A N 1
ATOM 757 C CA . THR A 1 98 ? 10.04580 2.23926 0.78618 1.000 23.49271 98 THR A CA 1
ATOM 758 C C . THR A 1 98 ? 9.66528 1.82617 2.20829 1.000 18.98271 98 THR A C 1
ATOM 759 O O . THR A 1 98 ? 9.50650 2.70601 3.06749 1.000 23.62049 98 THR A O 1
ATOM 763 N N . PRO A 1 99 ? 9.47489 0.51985 2.50026 1.000 16.47688 99 PRO A N 1
ATOM 764 C CA . PRO A 1 99 ? 9.29887 0.09283 3.88949 1.000 16.67054 99 PRO A CA 1
ATOM 765 C C . PRO A 1 99 ? 10.62130 0.11865 4.63555 1.000 22.16647 99 PRO A C 1
ATOM 766 O O . PRO A 1 99 ? 11.70648 0.22338 4.05617 1.000 21.70232 99 PRO A O 1
ATOM 770 N N . LYS A 1 100 ? 10.50520 -0.00587 5.94856 1.000 20.17308 100 LYS A N 1
ATOM 771 C CA . LYS A 1 100 ? 11.63577 -0.40534 6.76655 1.000 18.11377 100 LYS A CA 1
ATOM 772 C C . LYS A 1 100 ? 12.11521 -1.77180 6.29476 1.000 26.50648 100 LYS A C 1
ATOM 773 O O . LYS A 1 100 ? 11.31216 -2.69578 6.13912 1.000 20.14917 100 LYS A O 1
ATOM 779 N N . TYR A 1 101 ? 13.41558 -1.91225 6.04675 1.000 20.29047 101 TYR A N 1
ATOM 780 C CA . TYR A 1 101 ? 13.84962 -3.18158 5.46321 1.000 15.07586 101 TYR A CA 1
ATOM 781 C C . TYR A 1 101 ? 15.28240 -3.50098 5.83804 1.000 19.01252 101 TYR A C 1
ATOM 782 O O . TYR A 1 101 ? 16.04831 -2.62852 6.23103 1.000 18.29504 101 TYR A O 1
ATOM 791 N N . LYS A 1 102 ? 15.64311 -4.77166 5.66045 1.000 16.97289 102 LYS A N 1
ATOM 792 C CA . LYS A 1 102 ? 17.04054 -5.17280 5.70305 1.000 15.65505 102 LYS A CA 1
ATOM 793 C C . LYS A 1 102 ? 17.21851 -6.23651 4.63300 1.000 17.42637 102 LYS A C 1
ATOM 794 O O . LYS A 1 102 ? 16.24001 -6.79425 4.11740 1.000 14.85867 102 LYS A O 1
ATOM 800 N N . PHE A 1 103 ? 18.47680 -6.47867 4.28350 1.000 13.58180 103 PHE A N 1
ATOM 801 C CA . PHE A 1 103 ? 18.88210 -7.57487 3.41748 1.000 15.73218 103 PHE A CA 1
ATOM 802 C C . PHE A 1 103 ? 19.48350 -8.66441 4.30267 1.000 10.78858 103 PHE A C 1
ATOM 803 O O . PHE A 1 103 ? 20.34413 -8.37545 5.14359 1.000 13.82237 103 PHE A O 1
ATOM 811 N N . VAL A 1 104 ? 19.02339 -9.90864 4.14644 1.000 9.69496 104 VAL A N 1
ATOM 812 C CA . VAL A 1 104 ? 19.57110 -11.02961 4.90200 1.000 11.88305 104 VAL A CA 1
ATOM 813 C C . VAL A 1 104 ? 19.85274 -12.19317 3.97488 1.000 12.14108 104 VAL A C 1
ATOM 814 O O . VAL A 1 104 ? 19.07536 -12.49294 3.05931 1.000 12.19201 104 VAL A O 1
ATOM 818 N N . ARG A 1 105 ? 20.93503 -12.89125 4.25766 1.000 10.36426 105 ARG A N 1
ATOM 819 C CA . ARG A 1 105 ? 21.23345 -14.12565 3.55981 1.000 10.30500 105 ARG A CA 1
ATOM 820 C C . ARG A 1 105 ? 20.83190 -15.29643 4.44961 1.000 9.73399 105 ARG A C 1
ATOM 821 O O . ARG A 1 105 ? 21.41775 -15.49079 5.50864 1.000 10.92116 105 ARG A O 1
ATOM 829 N N . ILE A 1 106 ? 19.86963 -16.10217 4.00377 1.000 10.37709 106 ILE A N 1
ATOM 830 C CA . ILE A 1 106 ? 19.31566 -17.13421 4.86642 1.000 10.62293 106 ILE A CA 1
ATOM 831 C C . ILE A 1 106 ? 20.09278 -18.43194 4.72351 1.000 12.05835 106 ILE A C 1
ATOM 832 O O . ILE A 1 106 ? 20.84851 -18.63789 3.77168 1.000 14.46859 106 ILE A O 1
ATOM 837 N N . GLN A 1 107 ? 19.92261 -19.28373 5.70257 1.000 11.28986 107 GLN A N 1
ATOM 838 C CA . GLN A 1 107 ? 20.42884 -20.63662 5.72799 1.000 12.17924 107 GLN A CA 1
ATOM 839 C C . GLN A 1 107 ? 19.43923 -21.57849 5.06207 1.000 17.51972 107 GLN A C 1
ATOM 840 O O . GLN A 1 107 ? 18.22967 -21.28975 4.98137 1.000 13.06992 107 GLN A O 1
ATOM 846 N N . PRO A 1 108 ? 19.96410 -22.67267 4.53805 1.000 10.56540 108 PRO A N 1
ATOM 847 C CA . PRO A 1 108 ? 19.09687 -23.70838 3.99745 1.000 11.31545 108 PRO A CA 1
ATOM 848 C C . PRO A 1 108 ? 18.15695 -24.20318 5.08292 1.000 11.93874 108 PRO A C 1
ATOM 849 O O . PRO A 1 108 ? 18.51898 -24.25990 6.26967 1.000 16.64722 108 PRO A O 1
ATOM 853 N N . GLY A 1 109 ? 16.91967 -24.46551 4.67098 1.000 11.72431 109 GLY A N 1
ATOM 854 C CA . GLY A 1 109 ? 15.86447 -24.89705 5.54073 1.000 15.41432 109 GLY A CA 1
ATOM 855 C C . GLY A 1 109 ? 14.94832 -23.77860 5.98190 1.000 17.61320 109 GLY A C 1
ATOM 856 O O . GLY A 1 109 ? 13.85658 -24.04423 6.45198 1.000 15.16459 109 GLY A O 1
ATOM 857 N N . GLN A 1 110 ? 15.38226 -22.53057 5.86134 1.000 10.06469 110 GLN A N 1
ATOM 858 C CA . GLN A 1 110 ? 14.54067 -21.38360 6.19245 1.000 8.70037 110 GLN A CA 1
ATOM 859 C C . GLN A 1 110 ? 13.52128 -21.11950 5.08333 1.000 8.33961 110 GLN A C 1
ATOM 860 O O . GLN A 1 110 ? 13.76585 -21.34271 3.89946 1.000 12.46064 110 GLN A O 1
ATOM 866 N N . THR A 1 111 ? 12.37632 -20.59014 5.48684 1.000 9.20165 111 THR A N 1
ATOM 867 C CA . THR A 1 111 ? 11.27730 -20.33999 4.55533 1.000 10.48948 111 THR A CA 1
ATOM 868 C C . THR A 1 111 ? 11.15281 -18.84924 4.31947 1.000 12.11546 111 THR A C 1
ATOM 869 O O . THR A 1 111 ? 11.72082 -18.03279 5.06176 1.000 14.67463 111 THR A O 1
ATOM 873 N N . PHE A 1 112 ? 10.37632 -18.49881 3.28292 1.000 10.80805 112 PHE A N 1
ATOM 874 C CA . PHE A 1 112 ? 10.12246 -17.11562 2.94292 1.000 12.11095 112 PHE A CA 1
ATOM 875 C C . PHE A 1 112 ? 8.95868 -17.06205 1.97884 1.000 12.92767 112 PHE A C 1
ATOM 876 O O . PHE A 1 112 ? 8.60476 -18.05398 1.33252 1.000 10.06260 112 PHE A O 1
ATOM 884 N N . SER A 1 113 ? 8.37665 -15.87846 1.89722 1.000 11.67142 113 SER A N 1
ATOM 885 C CA . SER A 1 113 ? 7.30932 -15.59739 0.94985 1.000 13.66999 113 SER A CA 1
ATOM 886 C C . SER A 1 113 ? 7.89499 -15.09538 -0.35109 1.000 12.08362 113 SER A C 1
ATOM 887 O O . SER A 1 113 ? 8.84963 -14.32632 -0.33857 1.000 13.65872 113 SER A O 1
ATOM 890 N N . VAL A 1 114 ? 7.28650 -15.48144 -1.46586 1.000 11.23314 114 VAL A N 1
ATOM 891 C CA . VAL A 1 114 ? 7.71820 -15.00020 -2.78102 1.000 12.06541 114 VAL A CA 1
ATOM 892 C C . VAL A 1 114 ? 6.58426 -14.18230 -3.37431 1.000 13.07474 114 VAL A C 1
ATOM 893 O O . VAL A 1 114 ? 5.44862 -14.65579 -3.41542 1.000 13.64811 114 VAL A O 1
ATOM 897 N N . LEU A 1 115 ? 6.89702 -12.97045 -3.84739 1.000 10.45734 115 LEU A N 1
ATOM 898 C CA . LEU A 1 115 ? 5.93746 -12.14292 -4.58413 1.000 12.06162 115 LEU A CA 1
ATOM 899 C C . LEU A 1 115 ? 6.29104 -12.29389 -6.05351 1.000 14.57271 115 LEU A C 1
ATOM 900 O O . LEU A 1 115 ? 7.26708 -11.69659 -6.54166 1.000 16.70049 115 LEU A O 1
ATOM 905 N N . ALA A 1 116 ? 5.58875 -13.19105 -6.73678 1.000 10.87672 116 ALA A N 1
ATOM 906 C CA . ALA A 1 116 ? 5.91705 -13.44174 -8.12312 1.000 10.47770 116 ALA A CA 1
ATOM 907 C C . ALA A 1 116 ? 5.40406 -12.25546 -8.95695 1.000 18.93312 116 ALA A C 1
ATOM 908 O O . ALA A 1 116 ? 4.28437 -11.78880 -8.74837 1.000 20.52333 116 ALA A O 1
ATOM 910 N N . CYS A 1 117 ? 6.24888 -11.73184 -9.85688 1.000 14.07517 117 CYS A N 1
ATOM 911 C CA . CYS A 1 117 ? 5.93033 -10.50619 -10.58914 1.000 15.63720 117 CYS A CA 1
ATOM 912 C C . CYS A 1 117 ? 6.30093 -10.64555 -12.06204 1.000 15.26428 117 CYS A C 1
ATOM 913 O O . CYS A 1 117 ? 7.23407 -11.36686 -12.42530 1.000 15.57980 117 CYS A O 1
ATOM 916 N N . TYR A 1 118 ? 5.55067 -9.93705 -12.91926 1.000 22.10181 118 TYR A N 1
ATOM 917 C CA . TYR A 1 118 ? 5.82778 -9.85373 -14.35235 1.000 16.38507 118 TYR A CA 1
ATOM 918 C C . TYR A 1 118 ? 5.63882 -8.39934 -14.77660 1.000 18.27361 118 TYR A C 1
ATOM 919 O O . TYR A 1 118 ? 4.65977 -7.75582 -14.38807 1.000 22.67851 118 TYR A O 1
ATOM 928 N N . ASN A 1 119 ? 6.59949 -7.87503 -15.54634 1.000 21.85918 119 ASN A N 1
ATOM 929 C CA . ASN A 1 119 ? 6.53014 -6.49399 -16.04896 1.000 20.39383 119 ASN A CA 1
ATOM 930 C C . ASN A 1 119 ? 6.37160 -5.47833 -14.91118 1.000 18.21290 119 ASN A C 1
ATOM 931 O O . ASN A 1 119 ? 5.66149 -4.47362 -15.03923 1.000 23.90737 119 ASN A O 1
ATOM 936 N N . GLY A 1 120 ? 7.01391 -5.74917 -13.77212 1.000 17.82176 120 GLY A N 1
ATOM 937 C CA . GLY A 1 120 ? 6.93709 -4.90577 -12.60079 1.000 21.98693 120 GLY A CA 1
ATOM 938 C C . GLY A 1 120 ? 5.63560 -4.97266 -11.83781 1.000 18.43704 120 GLY A C 1
ATOM 939 O O . GLY A 1 120 ? 5.45886 -4.21844 -10.86986 1.000 24.34287 120 GLY A O 1
ATOM 940 N N . SER A 1 121 ? 4.71861 -5.85711 -12.24730 1.000 18.92703 121 SER A N 1
ATOM 941 C CA . SER A 1 121 ? 3.39276 -5.94590 -11.64656 1.000 22.16494 121 SER A CA 1
ATOM 942 C C . SER A 1 121 ? 3.24657 -7.22593 -10.82830 1.000 21.17183 121 SER A C 1
ATOM 943 O O . SER A 1 121 ? 3.46469 -8.32709 -11.35433 1.000 24.64934 121 SER A O 1
ATOM 946 N N . PRO A 1 122 ? 2.92341 -7.13238 -9.54737 1.000 18.96382 122 PRO A N 1
ATOM 947 C CA . PRO A 1 122 ? 2.79114 -8.36014 -8.74520 1.000 28.24842 122 PRO A CA 1
ATOM 948 C C . PRO A 1 122 ? 1.64746 -9.22648 -9.24301 1.000 24.90528 122 PRO A C 1
ATOM 949 O O . PRO A 1 122 ? 0.56230 -8.72870 -9.54898 1.000 24.64149 122 PRO A O 1
ATOM 953 N N . SER A 1 123 ? 1.90539 -10.53254 -9.34884 1.000 28.37410 123 SER A N 1
ATOM 954 C CA . SER A 1 123 ? 0.88114 -11.46859 -9.78354 1.000 23.63994 123 SER A CA 1
ATOM 955 C C . SER A 1 123 ? 0.37923 -12.42864 -8.70609 1.000 22.98647 123 SER A C 1
ATOM 956 O O . SER A 1 123 ? -0.80501 -12.80332 -8.74387 1.000 18.78439 123 SER A O 1
ATOM 959 N N . GLY A 1 124 ? 1.21952 -12.85608 -7.76496 1.000 15.38746 124 GLY A N 1
ATOM 960 C CA . GLY A 1 124 ? 0.76881 -13.82450 -6.78133 1.000 12.18232 124 GLY A CA 1
ATOM 961 C C . GLY A 1 124 ? 1.78788 -13.95433 -5.68132 1.000 21.40738 124 GLY A C 1
ATOM 962 O O . GLY A 1 124 ? 2.94513 -13.55560 -5.83853 1.000 14.96592 124 GLY A O 1
ATOM 963 N N . VAL A 1 125 ? 1.34041 -14.49641 -4.55778 1.000 15.65278 125 VAL A N 1
ATOM 964 C CA . VAL A 1 125 ? 2.21653 -14.68999 -3.40203 1.000 12.89237 125 VAL A CA 1
ATOM 965 C C . VAL A 1 125 ? 2.15020 -16.14843 -2.94794 1.000 14.90652 125 VAL A C 1
ATOM 966 O O . VAL A 1 125 ? 1.07792 -16.75841 -2.89445 1.000 15.87491 125 VAL A O 1
ATOM 970 N N . TYR A 1 126 ? 3.31039 -16.73816 -2.66353 1.000 16.34200 126 TYR A N 1
ATOM 971 C CA . TYR A 1 126 ? 3.32651 -18.10017 -2.13766 1.000 16.42618 126 TYR A CA 1
ATOM 972 C C . TYR A 1 126 ? 4.50622 -18.24874 -1.20448 1.000 18.40577 126 TYR A C 1
ATOM 973 O O . TYR A 1 126 ? 5.41237 -17.41175 -1.16454 1.000 16.02664 126 TYR A O 1
ATOM 982 N N . GLN A 1 127 ? 4.49187 -19.35323 -0.46582 1.000 13.44112 127 GLN A N 1
ATOM 983 C CA . GLN A 1 127 ? 5.56064 -19.65625 0.47648 1.000 14.86909 127 GLN A CA 1
ATOM 984 C C . GLN A 1 127 ? 6.47741 -20.73362 -0.07732 1.000 11.81660 127 GLN A C 1
ATOM 985 O O . GLN A 1 127 ? 6.05474 -21.65145 -0.78988 1.000 19.14277 127 GLN A O 1
ATOM 991 N N . CYS A 1 128 ? 7.74966 -20.64408 0.26712 1.000 12.71044 128 CYS A N 1
ATOM 992 C CA . CYS A 1 128 ? 8.62850 -21.74310 -0.09310 1.000 19.25372 128 CYS A CA 1
ATOM 993 C C . CYS A 1 128 ? 9.80220 -21.74158 0.86329 1.000 13.99377 128 CYS A C 1
ATOM 994 O O . CYS A 1 128 ? 9.86951 -20.92407 1.78085 1.000 18.42928 128 CYS A O 1
ATOM 997 N N . ALA A 1 129 ? 10.66851 -22.74347 0.71078 1.000 15.71060 129 ALA A 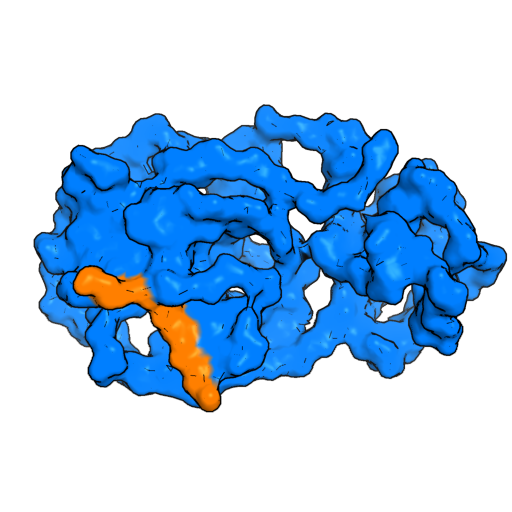N 1
ATOM 998 C CA . ALA A 1 129 ? 11.84804 -22.89570 1.56147 1.000 13.21825 129 ALA A CA 1
ATOM 999 C C . ALA A 1 129 ? 13.11003 -22.90700 0.71419 1.000 12.76104 129 ALA A C 1
ATOM 1000 O O . ALA A 1 129 ? 13.12015 -23.39485 -0.42444 1.000 16.62254 129 ALA A O 1
ATOM 1002 N N . MET A 1 130 ? 14.21405 -22.47992 1.31904 1.000 12.82741 130 MET A N 1
ATOM 1003 C CA . MET A 1 130 ? 15.47616 -22.67714 0.65101 1.000 10.58728 130 MET A CA 1
ATOM 1004 C C . MET A 1 130 ? 15.82263 -24.15503 0.87646 1.000 10.60938 130 MET A C 1
ATOM 1005 O O . MET A 1 130 ? 15.98763 -24.58848 2.02759 1.000 12.07066 130 MET A O 1
ATOM 1010 N N . ARG A 1 131 ? 15.92326 -24.93082 -0.20251 1.000 11.36830 131 ARG A N 1
ATOM 1011 C CA . ARG A 1 131 ? 16.20435 -26.36299 -0.02715 1.000 13.48091 131 ARG A CA 1
ATOM 1012 C C . ARG A 1 131 ? 17.63680 -26.57040 0.47359 1.000 13.01874 131 ARG A C 1
ATOM 1013 O O . ARG A 1 131 ? 18.52365 -25.71531 0.29104 1.000 10.59718 131 ARG A O 1
ATOM 1021 N N . PRO A 1 132 ? 17.91830 -27.74242 1.06675 1.000 9.71544 132 PRO A N 1
ATOM 1022 C CA . PRO A 1 132 ? 19.30229 -28.06824 1.43009 1.000 12.66249 132 PRO A CA 1
ATOM 1023 C C . PRO A 1 132 ? 20.27641 -27.96934 0.27912 1.000 11.89176 132 PRO A C 1
ATOM 1024 O O . PRO A 1 132 ? 21.45815 -27.67706 0.51870 1.000 12.12494 132 PRO A O 1
ATOM 1028 N N . ASN A 1 133 ? 19.82164 -28.17858 -0.96368 1.000 10.85724 133 ASN A N 1
ATOM 1029 C CA . ASN A 1 133 ? 20.72166 -28.04833 -2.10685 1.000 12.63851 133 ASN A CA 1
ATOM 1030 C C . ASN A 1 133 ? 20.69048 -26.65095 -2.68375 1.000 13.70816 133 ASN A C 1
ATOM 1031 O O . ASN A 1 133 ? 21.20062 -26.42797 -3.78272 1.000 11.25327 133 ASN A O 1
ATOM 1036 N N . PHE A 1 134 ? 20.10538 -25.69972 -1.96717 1.000 11.41225 134 PHE A N 1
ATOM 1037 C CA . PHE A 1 134 ? 20.14696 -24.28621 -2.34272 1.000 11.73143 134 PHE A CA 1
ATOM 1038 C C . PHE A 1 134 ? 19.39297 -23.97895 -3.63234 1.000 13.52648 134 PHE A C 1
ATOM 1039 O O . PHE A 1 134 ? 19.62906 -22.93833 -4.27120 1.000 13.04175 134 PHE A O 1
ATOM 1047 N N . THR A 1 135 ? 18.45258 -24.81605 -4.01058 1.000 10.74551 135 THR A N 1
ATOM 1048 C CA . THR A 1 135 ? 17.40110 -24.43083 -4.94191 1.000 8.70399 135 THR A CA 1
ATOM 1049 C C . THR A 1 135 ? 16.12937 -24.10314 -4.16382 1.000 16.53627 135 THR A C 1
ATOM 1050 O O . THR A 1 135 ? 16.00474 -24.39014 -2.97135 1.000 12.97616 135 THR A O 1
ATOM 1054 N N . ILE A 1 136 ? 15.18015 -23.48633 -4.85839 1.000 9.61308 136 ILE A N 1
ATOM 1055 C CA . ILE A 1 136 ? 13.82508 -23.35932 -4.33436 1.000 10.80789 136 ILE A CA 1
ATOM 1056 C C . ILE A 1 136 ? 12.83003 -23.94849 -5.31930 1.000 13.17816 136 ILE A C 1
ATOM 1057 O O . ILE A 1 136 ? 13.00892 -23.90434 -6.54242 1.000 12.36280 136 ILE A O 1
ATOM 1062 N N . LYS A 1 137 ? 11.76903 -24.54281 -4.76542 1.000 12.64518 137 LYS A N 1
ATOM 1063 C CA . LYS A 1 137 ? 10.70730 -25.11784 -5.59478 1.000 11.27664 137 LYS A CA 1
ATOM 1064 C C . LYS A 1 137 ? 9.65006 -24.03588 -5.75431 1.000 13.66444 137 LYS A C 1
ATOM 1065 O O . LYS A 1 137 ? 8.65076 -23.98287 -5.03790 1.000 16.44595 137 LYS A O 1
ATOM 1071 N N . GLY A 1 138 ? 9.90409 -23.13451 -6.70976 1.000 12.92869 138 GLY A N 1
ATOM 1072 C CA . GLY A 1 138 ? 9.08722 -21.95938 -6.88875 1.000 14.96744 138 GLY A CA 1
ATOM 1073 C C . GLY A 1 138 ? 8.06691 -22.17584 -7.99279 1.000 15.06503 138 GLY A C 1
ATOM 1074 O O . GLY A 1 138 ? 7.91208 -23.27627 -8.53858 1.000 15.04265 138 GLY A O 1
ATOM 1075 N N . SER A 1 139 ? 7.39826 -21.08870 -8.35294 1.000 11.60379 139 SER A N 1
ATOM 1076 C CA . SER A 1 139 ? 6.49017 -21.10758 -9.51298 1.000 13.70828 139 SER A CA 1
ATOM 1077 C C . SER A 1 139 ? 6.78962 -19.83602 -10.30775 1.000 11.91089 139 SER A C 1
ATOM 1078 O O . SER A 1 139 ? 6.36307 -18.72561 -9.94801 1.000 11.91244 139 SER A O 1
ATOM 1081 N N . PHE A 1 140 ? 7.53733 -20.02175 -11.39635 1.000 12.96211 140 PHE A N 1
ATOM 1082 C CA . PHE A 1 140 ? 8.15175 -18.92396 -12.12386 1.000 14.78520 140 PHE A CA 1
ATOM 1083 C C . PHE A 1 140 ? 8.14286 -19.21141 -13.61780 1.000 10.79071 140 PHE A C 1
ATOM 1084 O O . PHE A 1 140 ? 8.57977 -20.28903 -14.05110 1.000 14.93021 140 PHE A O 1
ATOM 1092 N N . LEU A 1 141 ? 7.76171 -18.19905 -14.39665 1.000 17.27390 141 LEU A N 1
ATOM 1093 C CA . LEU A 1 141 ? 7.76836 -18.22560 -15.85193 1.000 23.00738 141 LEU A CA 1
ATOM 1094 C C . LEU A 1 141 ? 8.76709 -17.19917 -16.39465 1.000 17.87888 141 LEU A C 1
ATOM 1095 O O . LEU A 1 141 ? 9.37307 -16.41032 -15.65137 1.000 17.44201 141 LEU A O 1
ATOM 1100 N N . ASN A 1 142 ? 8.95166 -17.20365 -17.71382 1.000 19.34194 142 ASN A N 1
ATOM 1101 C CA . ASN A 1 142 ? 9.79972 -16.17508 -18.29597 1.000 21.03233 142 ASN A CA 1
ATOM 1102 C C . ASN A 1 142 ? 9.21346 -14.81994 -17.92516 1.000 17.32684 142 ASN A C 1
ATOM 1103 O O . ASN A 1 142 ? 7.98960 -14.61790 -17.96959 1.000 21.15069 142 ASN A O 1
ATOM 1108 N N . GLY A 1 143 ? 10.07364 -13.88638 -17.53078 1.000 17.41814 143 GLY A N 1
ATOM 1109 C CA . GLY A 1 143 ? 9.63236 -12.59288 -17.06897 1.000 17.50027 143 GLY A CA 1
ATOM 1110 C C . GLY A 1 143 ? 9.65227 -12.43030 -15.56997 1.000 16.86551 143 GLY A C 1
ATOM 1111 O O . GLY A 1 143 ? 9.50391 -11.30051 -15.07826 1.000 18.13687 143 GLY A O 1
ATOM 1112 N N . SER A 1 144 ? 9.84224 -13.52744 -14.81799 1.000 14.27087 144 SER A N 1
ATOM 1113 C CA . SER A 1 144 ? 9.70363 -13.43569 -13.38012 1.000 15.74597 144 SER A CA 1
ATOM 1114 C C . SER A 1 144 ? 11.00638 -13.08183 -12.68725 1.000 10.50811 144 SER A C 1
ATOM 1115 O O . SER A 1 144 ? 10.98314 -12.76922 -11.49638 1.000 13.61092 144 SER A O 1
ATOM 1118 N N . ALA A 1 145 ? 12.13649 -13.16033 -13.38476 1.000 11.30236 145 ALA A N 1
ATOM 1119 C CA . ALA A 1 145 ? 13.39065 -12.76342 -12.75512 1.000 12.84766 145 ALA A CA 1
ATOM 1120 C C . ALA A 1 145 ? 13.29031 -11.37715 -12.11952 1.000 16.22592 145 ALA A C 1
ATOM 1121 O O . ALA A 1 145 ? 12.61637 -10.47345 -12.63245 1.000 18.32986 145 ALA A O 1
ATOM 1123 N N . GLY A 1 146 ? 13.95087 -11.20077 -10.96910 1.000 13.98621 146 GLY A N 1
ATOM 1124 C CA . GLY A 1 146 ? 13.76280 -9.99110 -10.18851 1.000 13.28189 146 GLY A CA 1
ATOM 1125 C C . GLY A 1 146 ? 12.67565 -10.03602 -9.13687 1.000 16.06930 146 GLY A C 1
ATOM 1126 O O . GLY A 1 146 ? 12.65133 -9.17116 -8.24820 1.000 12.75546 146 GLY A O 1
ATOM 1127 N N . SER A 1 147 ? 11.75039 -10.99307 -9.20858 1.000 11.09832 147 SER A N 1
ATOM 1128 C CA . SER A 1 147 ? 10.83529 -11.20061 -8.08569 1.000 8.16924 147 SER A CA 1
ATOM 1129 C C . SER A 1 147 ? 11.64920 -11.52686 -6.85023 1.000 10.71058 147 SER A C 1
ATOM 1130 O O . SER A 1 147 ? 12.70063 -12.15655 -6.95640 1.000 12.82264 147 SER A O 1
ATOM 1133 N N . VAL A 1 148 ? 11.15952 -11.11937 -5.68019 1.000 11.31721 148 VAL A N 1
ATOM 1134 C CA . VAL A 1 148 ? 11.92551 -11.27150 -4.44889 1.000 11.89865 148 VAL A CA 1
ATOM 1135 C C . VAL A 1 148 ? 11.22228 -12.17798 -3.45167 1.000 11.48617 148 VAL A C 1
ATOM 1136 O O . VAL A 1 148 ? 9.99335 -12.32150 -3.44712 1.000 10.81262 148 VAL A O 1
ATOM 1140 N N . GLY A 1 149 ? 12.03403 -12.79832 -2.58577 1.000 7.84961 149 GLY A N 1
ATOM 1141 C CA . GLY A 1 149 ? 11.53926 -13.52523 -1.42622 1.000 10.62865 149 GLY A CA 1
ATOM 1142 C C . GLY A 1 149 ? 11.81599 -12.72212 -0.16831 1.000 12.54786 149 GLY A C 1
ATOM 1143 O O . GLY A 1 149 ? 12.81968 -11.98987 -0.08764 1.000 15.56230 149 GLY A O 1
ATOM 1144 N N . PHE A 1 150 ? 10.93924 -12.87105 0.84098 1.000 9.77247 150 PHE A N 1
ATOM 1145 C CA . PHE A 1 150 ? 11.06001 -12.01347 2.01564 1.000 11.40360 150 PHE A CA 1
ATOM 1146 C C . PHE A 1 150 ? 10.38847 -12.63271 3.22267 1.000 13.21047 150 PHE A C 1
ATOM 1147 O O . PHE A 1 150 ? 9.51536 -13.50320 3.10390 1.000 12.36046 150 PHE A O 1
ATOM 1155 N N . ASN A 1 151 ? 10.78935 -12.13876 4.38166 1.000 14.05250 151 ASN A N 1
ATOM 1156 C CA . ASN A 1 151 ? 10.08910 -12.35270 5.63700 1.000 16.23854 151 ASN A CA 1
ATOM 1157 C C . ASN A 1 151 ? 9.77263 -10.99692 6.23922 1.000 16.44646 151 ASN A C 1
ATOM 1158 O O . ASN A 1 151 ? 10.42703 -9.99405 5.93432 1.000 15.70746 151 ASN A O 1
ATOM 1163 N N . ILE A 1 152 ? 8.73796 -10.93879 7.05966 1.000 15.18371 152 ILE A N 1
ATOM 1164 C CA . ILE A 1 152 ? 8.39264 -9.68624 7.72063 1.000 17.80312 152 ILE A CA 1
ATOM 1165 C C . ILE A 1 152 ? 8.40923 -9.92641 9.21851 1.000 31.21587 152 ILE A C 1
ATOM 1166 O O . ILE A 1 152 ? 7.94965 -10.96959 9.69508 1.000 28.74091 152 ILE A O 1
ATOM 1171 N N . ASP A 1 153 ? 9.02854 -8.99641 9.94318 1.000 22.02985 153 ASP A N 1
ATOM 1172 C CA . ASP A 1 153 ? 9.09276 -8.99497 11.40215 1.000 35.19830 153 ASP A CA 1
ATOM 1173 C C . ASP A 1 153 ? 8.65536 -7.62561 11.89251 1.000 25.34831 153 ASP A C 1
ATOM 1174 O O . ASP A 1 153 ? 9.28819 -6.61674 11.56280 1.000 38.46241 153 ASP A O 1
ATOM 1179 N N . TYR A 1 154 ? 7.58565 -7.59447 12.68856 1.000 39.19510 154 TYR A N 1
ATOM 1180 C CA . TYR A 1 154 ? 6.87058 -6.35000 12.92806 1.000 33.32548 154 TYR A CA 1
ATOM 1181 C C . TYR A 1 154 ? 6.59633 -5.61421 11.62657 1.000 37.06392 154 TYR A C 1
ATOM 1182 O O . TYR A 1 154 ? 5.78073 -6.06989 10.81706 1.000 53.65249 154 TYR A O 1
ATOM 1191 N N . ASP A 1 155 ? 7.25150 -4.47271 11.40805 1.000 26.76978 155 ASP A N 1
ATOM 1192 C CA . ASP A 1 155 ? 7.06421 -3.73745 10.16031 1.000 39.70284 155 ASP A CA 1
ATOM 1193 C C . ASP A 1 155 ? 8.33018 -3.73193 9.30742 1.000 28.32230 155 ASP A C 1
ATOM 1194 O O . ASP A 1 155 ? 8.44116 -2.94007 8.36196 1.000 25.38730 155 ASP A O 1
ATOM 1199 N N . CYS A 1 156 ? 9.27422 -4.60691 9.61957 1.000 23.90525 156 CYS A N 1
ATOM 1200 C CA . CYS A 1 156 ? 10.55607 -4.64702 8.93277 1.000 21.49814 156 CYS A CA 1
ATOM 1201 C C . CYS A 1 156 ? 10.54992 -5.79543 7.93293 1.000 18.58199 156 CYS A C 1
ATOM 1202 O O . CYS A 1 156 ? 10.37738 -6.96210 8.31983 1.000 24.07572 156 CYS A O 1
ATOM 1205 N N . VAL A 1 157 ? 10.73695 -5.46806 6.66340 1.000 21.45231 157 VAL A N 1
ATOM 1206 C CA . VAL A 1 157 ? 10.79958 -6.47132 5.60618 1.000 17.30718 157 VAL A CA 1
ATOM 1207 C C . VAL A 1 157 ? 12.24740 -6.92023 5.46897 1.000 20.28900 157 VAL A C 1
ATOM 1208 O O . VAL A 1 157 ? 13.11026 -6.10834 5.13210 1.000 17.23484 157 VAL A O 1
ATOM 1212 N N . SER A 1 158 ? 12.50423 -8.21040 5.67304 1.000 14.81651 158 SER A N 1
ATOM 1213 C CA . SER A 1 158 ? 13.83780 -8.77999 5.45530 1.000 11.72825 158 SER A CA 1
ATOM 1214 C C . SER A 1 158 ? 13.83656 -9.48533 4.11970 1.000 12.58026 158 SER A C 1
ATOM 1215 O O . SER A 1 158 ? 13.26329 -10.57263 3.99033 1.000 12.10592 158 SER A O 1
ATOM 1218 N N . PHE A 1 159 ? 14.46870 -8.87487 3.11790 1.000 13.89418 159 PHE A N 1
ATOM 1219 C CA . PHE A 1 159 ? 14.54022 -9.47162 1.79649 1.000 11.38621 159 PHE A CA 1
ATOM 1220 C C . PHE A 1 159 ? 15.64765 -10.50184 1.84840 1.000 12.44264 159 PHE A C 1
ATOM 1221 O O . PHE A 1 159 ? 16.73313 -10.21509 2.36667 1.000 12.14596 159 PHE A O 1
ATOM 1229 N N . CYS A 1 160 ? 15.37744 -11.68905 1.32852 1.000 10.12324 160 CYS A N 1
ATOM 1230 C CA . CYS A 1 160 ? 16.38204 -12.76190 1.34199 1.000 13.39806 160 CYS A CA 1
ATOM 1231 C C . CYS A 1 160 ? 16.60852 -13.47581 0.01263 1.000 13.04220 160 CYS A C 1
ATOM 1232 O O . CYS A 1 160 ? 17.58914 -14.23987 -0.09425 1.000 10.20409 160 CYS A O 1
ATOM 1235 N N . TYR A 1 161 ? 15.81547 -13.19260 -1.01642 1.000 9.89099 161 TYR A N 1
ATOM 1236 C CA . TYR A 1 161 ? 15.97231 -13.88247 -2.28778 1.000 9.15265 161 TYR A CA 1
ATOM 1237 C C . TYR A 1 161 ? 15.59069 -12.94033 -3.42437 1.000 10.93350 161 TYR A C 1
ATOM 1238 O O . TYR A 1 161 ? 14.65110 -12.15995 -3.29986 1.000 12.80402 161 TYR A O 1
ATOM 1247 N N . MET A 1 162 ? 16.36016 -12.99156 -4.49478 1.000 8.31009 162 MET A N 1
ATOM 1248 C CA . MET A 1 162 ? 16.01142 -12.36797 -5.78200 1.000 10.75362 162 MET A CA 1
ATOM 1249 C C . MET A 1 162 ? 16.08029 -13.45432 -6.83618 1.000 11.92995 162 MET A C 1
ATOM 1250 O O . MET A 1 162 ? 17.09563 -14.14680 -6.94671 1.000 8.50252 162 MET A O 1
ATOM 1255 N N . HIS A 1 163 ? 14.99642 -13.62814 -7.61351 1.000 10.55778 163 HIS A N 1
ATOM 1256 C CA . HIS A 1 163 ? 14.95680 -14.75444 -8.52422 1.000 10.73066 163 HIS A CA 1
ATOM 1257 C C . HIS A 1 163 ? 15.74676 -1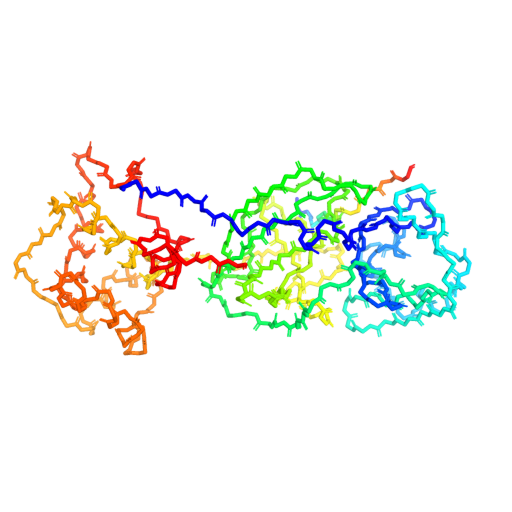4.48238 -9.79969 1.000 13.70677 163 HIS A C 1
ATOM 1258 O O . HIS A 1 163 ? 15.65659 -13.38790 -10.34537 1.000 13.35869 163 HIS A O 1
ATOM 1265 N N . HIS A 1 164 ? 16.51932 -15.48855 -10.27247 1.000 10.95433 164 HIS A N 1
ATOM 1266 C CA . HIS A 1 164 ? 17.28929 -15.33456 -11.51338 1.000 10.97550 164 HIS A CA 1
ATOM 1267 C C . HIS A 1 164 ? 16.90980 -16.32075 -12.60479 1.000 14.93400 164 HIS A C 1
ATOM 1268 O O . HIS A 1 164 ? 16.82222 -15.91797 -13.76758 1.000 14.13330 164 HIS A O 1
ATOM 1275 N N . MET A 1 165 ? 16.77955 -17.61326 -12.30010 1.000 12.87973 165 MET A N 1
ATOM 1276 C CA . MET A 1 165 ? 16.81185 -18.58778 -13.38027 1.000 10.94141 165 MET A CA 1
ATOM 1277 C C . MET A 1 165 ? 16.15563 -19.87996 -12.94794 1.000 16.20578 165 MET A C 1
ATOM 1278 O O . MET A 1 165 ? 15.91770 -20.12042 -11.76105 1.000 13.83546 165 MET A O 1
ATOM 1283 N N . GLU A 1 166 ? 15.92992 -20.73501 -13.93519 1.000 14.17606 166 GLU A N 1
ATOM 1284 C CA . GLU A 1 166 ? 15.31160 -22.02978 -13.72802 1.000 13.75073 166 GLU A CA 1
ATOM 1285 C C . GLU A 1 166 ? 16.26075 -23.10277 -14.24778 1.000 19.19453 166 GLU A C 1
ATOM 1286 O O . GLU A 1 166 ? 16.78104 -22.99725 -15.36355 1.000 19.25021 166 GLU A O 1
ATOM 1292 N N . LEU A 1 167 ? 16.49348 -24.11077 -13.42765 1.000 15.47776 167 LEU A N 1
ATOM 1293 C CA . LEU A 1 167 ? 17.35791 -25.22236 -13.75800 1.000 15.84351 167 LEU A CA 1
ATOM 1294 C C . LEU A 1 167 ? 16.56973 -26.24381 -14.58150 1.000 18.63696 167 LEU A C 1
ATOM 1295 O O . LEU A 1 167 ? 15.33749 -26.19769 -14.62997 1.000 20.55679 167 LEU A O 1
ATOM 1300 N N . PRO A 1 168 ? 17.2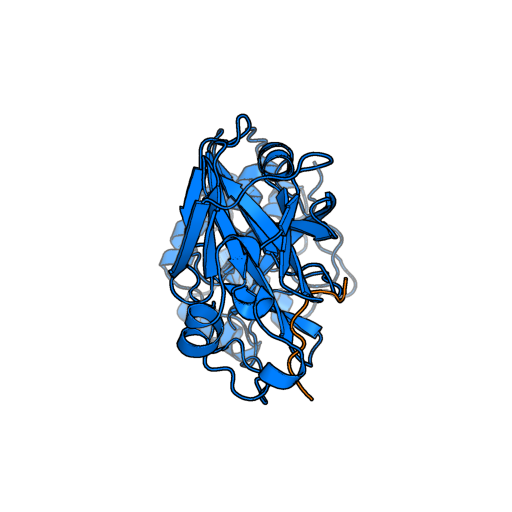6673 -27.17443 -15.24829 1.000 30.47111 168 PRO A N 1
ATOM 1301 C CA . PRO A 1 168 ? 16.56998 -28.13808 -16.11763 1.000 25.11527 168 PRO A CA 1
ATOM 1302 C C . PRO A 1 168 ? 15.51606 -28.98235 -15.41940 1.000 32.03354 168 PRO A C 1
ATOM 1303 O O . PRO A 1 168 ? 14.57002 -29.42750 -16.08065 1.000 31.73631 168 PRO A O 1
ATOM 1307 N N . THR A 1 169 ? 15.64444 -29.23731 -14.11878 1.000 24.32503 169 THR A N 1
ATOM 1308 C CA . THR A 1 169 ? 14.64891 -30.00610 -13.38546 1.000 25.12372 169 THR A CA 1
ATOM 1309 C C . THR A 1 169 ? 13.44025 -29.16349 -13.01809 1.000 21.55491 169 THR A C 1
ATOM 1310 O O . THR A 1 169 ? 12.49833 -29.67738 -12.41953 1.000 26.33173 169 THR A O 1
ATOM 1314 N N . GLY A 1 170 ? 13.42587 -27.88635 -13.36646 1.000 18.70100 170 GLY A N 1
ATOM 1315 C CA . GLY A 1 170 ? 12.24004 -27.09398 -13.09596 1.000 24.58428 170 GLY A CA 1
ATOM 1316 C C . GLY A 1 170 ? 12.22307 -26.44995 -11.73339 1.000 24.65238 170 GLY A C 1
ATOM 1317 O O . GLY A 1 170 ? 11.19326 -25.88961 -11.33957 1.000 22.79297 170 GLY A O 1
ATOM 1318 N N . VAL A 1 171 ? 13.32392 -26.51537 -10.99899 1.000 20.91078 171 VAL A N 1
ATOM 1319 C CA . VAL A 1 171 ? 13.45004 -25.81866 -9.73915 1.000 11.83268 171 VAL A CA 1
ATOM 1320 C C . VAL A 1 171 ? 14.28370 -24.56456 -9.99243 1.000 12.16989 171 VAL A C 1
ATOM 1321 O O . VAL A 1 171 ? 14.80690 -24.35144 -11.08068 1.000 17.72067 171 VAL A O 1
ATOM 1325 N N . HIS A 1 172 ? 14.42266 -23.73387 -8.97874 1.000 13.00302 172 HIS A N 1
ATOM 1326 C CA . HIS A 1 172 ? 14.78487 -22.33628 -9.22286 1.000 11.56322 172 HIS A CA 1
ATOM 1327 C C . HIS A 1 172 ? 16.00925 -21.91957 -8.43313 1.000 13.09845 172 HIS A C 1
ATOM 1328 O O . HIS A 1 172 ? 16.31707 -22.49661 -7.39547 1.000 13.06608 172 HIS A O 1
ATOM 1335 N N . ALA A 1 173 ? 16.75367 -20.95717 -9.00318 1.000 12.02891 173 ALA A N 1
ATOM 1336 C CA . ALA A 1 173 ? 18.04167 -20.54095 -8.47383 1.000 11.40540 173 ALA A CA 1
ATOM 1337 C C . ALA A 1 173 ? 18.09885 -19.02504 -8.50755 1.000 14.25991 173 ALA A C 1
ATOM 1338 O O . ALA A 1 173 ? 17.56697 -18.38716 -9.43294 1.000 12.91956 173 ALA A O 1
ATOM 1340 N N . GLY A 1 174 ? 18.70294 -18.44586 -7.47246 1.000 9.37205 174 GLY A N 1
ATOM 1341 C CA . GLY A 1 174 ? 18.78272 -17.00359 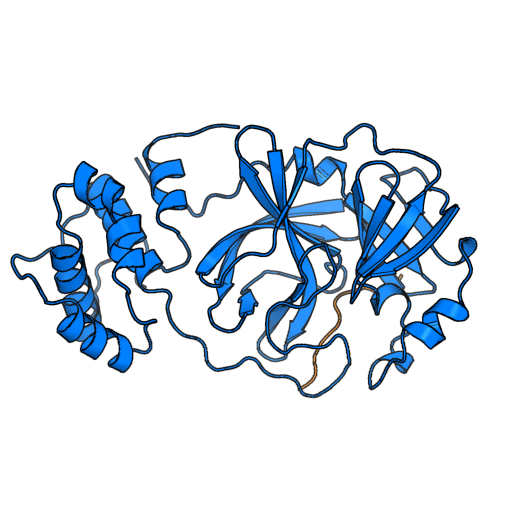-7.40938 1.000 12.24318 174 GLY A CA 1
ATOM 1342 C C . GLY A 1 174 ? 19.77991 -16.59457 -6.35159 1.000 9.96640 174 GLY A C 1
ATOM 1343 O O . GLY A 1 174 ? 20.53729 -17.42514 -5.84730 1.000 11.21448 174 GLY A O 1
ATOM 1344 N N . THR A 1 175 ? 19.74084 -15.31319 -6.00143 1.000 10.62214 175 THR A N 1
ATOM 1345 C CA . THR A 1 175 ? 20.74389 -14.69838 -5.13882 1.000 11.45928 175 THR A CA 1
ATOM 1346 C C . THR A 1 175 ? 20.10730 -14.10033 -3.89870 1.000 13.22269 175 THR A C 1
ATOM 1347 O O . THR A 1 175 ? 18.88077 -13.95069 -3.79521 1.000 9.54363 175 THR A O 1
ATOM 1351 N N . ASP A 1 176 ? 20.97278 -13.72317 -2.95937 1.000 11.84724 176 ASP A N 1
ATOM 1352 C CA . ASP A 1 176 ? 20.56085 -12.78520 -1.92502 1.000 11.60112 176 ASP A CA 1
ATOM 1353 C C . ASP A 1 176 ? 20.46241 -11.39042 -2.56624 1.000 12.11254 176 ASP A C 1
ATOM 1354 O O . ASP A 1 176 ? 20.74341 -11.20453 -3.75749 1.000 11.17698 176 ASP A O 1
ATOM 1359 N N . LEU A 1 177 ? 20.06008 -10.39623 -1.79710 1.000 10.32814 177 LEU A N 1
ATOM 1360 C CA . LEU A 1 177 ? 19.84944 -9.09968 -2.42859 1.000 12.04226 177 LEU A CA 1
ATOM 1361 C C . LEU A 1 177 ? 21.16075 -8.34926 -2.59912 1.000 14.09979 177 LEU A C 1
ATOM 1362 O O . LEU A 1 177 ? 21.16422 -7.24301 -3.14736 1.000 14.33514 177 LEU A O 1
ATOM 1367 N N . GLU A 1 178 ? 22.26215 -8.91396 -2.11490 1.000 11.71277 178 GLU A N 1
ATOM 1368 C CA . GLU A 1 178 ? 23.58407 -8.39190 -2.44978 1.000 11.39624 178 GLU A CA 1
ATOM 1369 C C . GLU A 1 178 ? 24.20407 -9.15229 -3.62963 1.000 13.72962 178 GLU A C 1
ATOM 1370 O O . GLU A 1 178 ? 25.35417 -8.90940 -3.99397 1.000 16.07714 178 GLU A O 1
ATOM 1376 N N . GLY A 1 179 ? 23.42020 -9.98750 -4.31741 1.000 16.70166 179 GLY A N 1
ATOM 1377 C CA . GLY A 1 179 ? 23.86452 -10.59897 -5.55702 1.000 9.63342 179 GLY A CA 1
ATOM 1378 C C . GLY A 1 179 ? 24.66172 -11.88336 -5.44012 1.000 12.51599 179 GLY A C 1
ATOM 1379 O O . GLY A 1 179 ? 25.16232 -12.37669 -6.45791 1.000 11.91206 179 GLY A O 1
ATOM 1380 N N . ASN A 1 180 ? 24.80848 -12.45958 -4.25240 1.000 11.03380 180 ASN A N 1
ATOM 1381 C CA . ASN A 1 180 ? 25.53500 -13.72481 -4.16265 1.000 9.98270 180 ASN A CA 1
ATOM 1382 C C . ASN A 1 180 ? 24.53756 -14.86719 -4.35745 1.000 10.33864 180 ASN A C 1
ATOM 1383 O O . ASN A 1 180 ? 23.55344 -14.95863 -3.61451 1.000 11.95557 180 ASN A O 1
ATOM 1388 N N . PHE A 1 181 ? 24.81172 -15.76158 -5.30547 1.000 9.78041 181 PHE A N 1
ATOM 1389 C CA . PHE A 1 181 ? 23.93105 -16.91836 -5.48126 1.000 10.01124 181 PHE A CA 1
ATOM 1390 C C . PHE A 1 181 ? 23.86277 -17.77631 -4.22037 1.000 8.99186 181 PHE A C 1
ATOM 1391 O O . PHE A 1 181 ? 24.82361 -17.89652 -3.47144 1.000 10.58845 181 PHE A O 1
ATOM 1399 N N . TYR A 1 182 ? 22.68647 -18.35866 -3.97048 1.000 7.39069 182 TYR A N 1
ATOM 1400 C CA . TYR A 1 182 ? 22.60474 -19.52296 -3.10752 1.000 6.98307 182 TYR A CA 1
ATOM 1401 C C . TYR A 1 182 ? 23.07573 -20.73973 -3.86944 1.000 12.27002 182 TYR A C 1
ATOM 1402 O O . TYR A 1 182 ? 22.67793 -20.92157 -5.00815 1.000 11.87581 182 TYR A O 1
ATOM 1411 N N . GLY A 1 183 ? 23.92944 -21.56584 -3.25910 1.000 9.13529 183 GLY A N 1
ATOM 1412 C CA . GLY A 1 183 ? 24.41495 -22.74866 -3.96168 1.000 10.16963 183 GLY A CA 1
ATOM 1413 C C . GLY A 1 183 ? 25.55088 -22.43438 -4.90587 1.000 10.33477 183 GLY A C 1
ATOM 1414 O O . GLY A 1 183 ? 26.10427 -21.33826 -4.91214 1.000 11.36562 183 GLY A O 1
ATOM 1415 N N . PRO A 1 184 ? 25.92292 -23.43714 -5.70247 1.000 11.62177 184 PRO A N 1
ATOM 1416 C CA . PRO A 1 184 ? 27.08864 -23.35568 -6.60475 1.000 12.14391 184 PRO A CA 1
ATOM 1417 C C . PRO A 1 184 ? 26.79668 -22.72957 -7.95946 1.000 20.37163 184 PRO A C 1
ATOM 1418 O O . PRO A 1 184 ? 27.64781 -22.80738 -8.84806 1.000 15.93140 184 PRO A O 1
ATOM 1422 N N . PHE A 1 185 ? 25.62657 -22.13735 -8.13328 1.000 11.43269 185 PHE A N 1
ATOM 1423 C CA . PHE A 1 185 ? 25.15278 -21.72088 -9.44232 1.000 13.90717 185 PHE A CA 1
ATOM 1424 C C . PHE A 1 185 ? 25.78132 -20.41323 -9.89339 1.000 17.94632 185 PHE A C 1
ATOM 1425 O O . PHE A 1 185 ? 26.25058 -19.60455 -9.08410 1.000 16.23800 185 PHE A O 1
ATOM 1433 N N . VAL A 1 186 ? 25.87507 -20.26486 -11.22764 1.000 16.61894 186 VAL A N 1
ATOM 1434 C CA . VAL A 1 186 ? 26.40273 -19.06832 -11.85547 1.000 12.40091 186 VAL A CA 1
ATOM 1435 C C . VAL A 1 186 ? 25.41337 -18.57971 -12.90967 1.000 18.39836 186 VAL A C 1
ATOM 1436 O O . VAL A 1 186 ? 24.65080 -19.37722 -13.47443 1.000 19.47262 186 VAL A O 1
ATOM 1440 N N . ASP A 1 187 ? 25.37518 -17.25625 -13.12515 1.000 12.87421 187 ASP A N 1
ATOM 1441 C CA . ASP A 1 187 ? 24.48366 -16.67720 -14.14891 1.000 15.78807 187 ASP A CA 1
ATOM 1442 C C . ASP A 1 187 ? 25.12441 -16.76848 -15.53449 1.000 22.26094 187 ASP A C 1
ATOM 1443 O O . ASP A 1 187 ? 25.37860 -15.76215 -16.21629 1.000 20.11775 187 ASP A O 1
ATOM 1448 N N . ARG A 1 188 ? 25.35908 -18.00998 -15.94096 1.000 23.97259 188 ARG A N 1
ATOM 1449 C CA . ARG A 1 188 ? 25.79792 -18.33716 -17.29090 1.000 33.15321 188 ARG A CA 1
ATOM 1450 C C . ARG A 1 188 ? 24.92852 -19.45431 -17.81708 1.000 47.04257 188 ARG A C 1
ATOM 1451 O O . ARG A 1 188 ? 24.45506 -20.31449 -17.06700 1.000 36.08643 188 ARG A O 1
ATOM 1459 N N . GLN A 1 189 ? 24.70529 -19.41651 -19.11754 1.000 58.52065 189 GLN A N 1
ATOM 1460 C CA . GLN A 1 189 ? 24.18153 -20.57901 -19.80872 1.000 55.30679 189 GLN A CA 1
ATOM 1461 C C . GLN A 1 189 ? 25.26594 -21.64459 -19.81014 1.000 64.47049 189 GLN A C 1
ATOM 1462 O O . GLN A 1 189 ? 26.23755 -21.57233 -20.56950 1.000 53.09275 189 GLN A O 1
ATOM 1468 N N . THR A 1 190 ? 25.12430 -22.62848 -18.93817 1.000 51.19366 190 THR A N 1
ATOM 1469 C CA . THR A 1 190 ? 26.04624 -23.74531 -18.93740 1.000 40.08868 190 THR A CA 1
ATOM 1470 C C . THR A 1 190 ? 25.28430 -24.92462 -18.36178 1.000 47.92438 190 THR A C 1
ATOM 1471 O O . THR A 1 190 ? 24.14487 -24.78616 -17.90331 1.000 44.05890 190 THR A O 1
ATOM 1475 N N . ALA A 1 191 ? 25.88239 -26.10396 -18.46836 1.000 49.52399 191 ALA A N 1
ATOM 1476 C CA . ALA A 1 191 ? 25.36152 -27.24511 -17.73583 1.000 43.10863 191 ALA A CA 1
ATOM 1477 C C . ALA A 1 191 ? 25.55706 -26.96105 -16.25852 1.000 31.58169 191 ALA A C 1
ATOM 1478 O O . ALA A 1 191 ? 26.67876 -26.70534 -15.80835 1.000 31.44642 191 ALA A O 1
ATOM 1480 N N . GLN A 1 192 ? 24.45696 -26.91525 -15.52835 1.000 28.87020 192 GLN A N 1
ATOM 1481 C CA . GLN A 1 192 ? 24.46116 -26.77563 -14.08608 1.000 29.74577 192 GLN A CA 1
ATOM 1482 C C . GLN A 1 192 ? 23.31846 -27.62525 -13.57863 1.000 34.22503 192 GLN A C 1
ATOM 1483 O O . GLN A 1 192 ? 22.25918 -27.70025 -14.21725 1.000 34.10834 192 GLN A O 1
ATOM 1489 N N . ALA A 1 193 ? 23.53985 -28.25747 -12.43653 1.000 26.81185 193 ALA A N 1
ATOM 1490 C CA . ALA A 1 193 ? 22.55015 -29.16578 -11.87935 1.000 41.34408 193 ALA A CA 1
ATOM 1491 C C . ALA A 1 193 ? 22.64318 -29.12357 -10.36352 1.000 28.32357 193 ALA A C 1
ATOM 1492 O O . ALA A 1 193 ? 23.74845 -29.13239 -9.79662 1.000 35.08512 193 ALA A O 1
ATOM 1494 N N . ALA A 1 194 ? 21.47144 -29.06445 -9.73354 1.000 48.72276 194 ALA A N 1
ATOM 1495 C CA . ALA A 1 194 ? 21.36874 -29.12288 -8.28331 1.000 34.44318 194 ALA A CA 1
ATOM 1496 C C . ALA A 1 194 ? 21.99837 -30.40010 -7.74302 1.000 35.82968 194 ALA A C 1
ATOM 1497 O O . ALA A 1 194 ? 21.87102 -31.47818 -8.33673 1.000 38.15143 194 ALA A O 1
ATOM 1499 N N . GLY A 1 195 ? 22.69481 -30.26443 -6.61857 1.000 31.35842 195 GLY A N 1
ATOM 1500 C CA . GLY A 1 195 ? 23.06739 -31.42609 -5.84229 1.000 43.95843 195 GLY A CA 1
ATOM 1501 C C . GLY A 1 195 ? 21.84257 -32.17098 -5.36032 1.000 26.64703 195 GLY A C 1
ATOM 1502 O O . GLY A 1 195 ? 20.71951 -31.66026 -5.38807 1.000 28.61742 195 GLY A O 1
ATOM 1503 N N . THR A 1 196 ? 22.04055 -33.41659 -4.94835 1.000 33.62767 196 THR A N 1
ATOM 1504 C CA . THR A 1 196 ? 20.88603 -34.19711 -4.52845 1.000 34.05977 196 THR A CA 1
ATOM 1505 C C . THR A 1 196 ? 20.26782 -33.56744 -3.28152 1.000 22.56425 196 THR A C 1
ATOM 1506 O O . THR A 1 196 ? 20.96579 -33.11662 -2.37181 1.000 38.04610 196 THR A O 1
ATOM 1510 N N . ASP A 1 197 ? 18.95734 -33.50308 -3.25885 1.000 21.27384 197 ASP A N 1
ATOM 1511 C CA . ASP A 1 197 ? 18.32892 -32.82433 -2.14765 1.000 24.89081 197 ASP A CA 1
ATOM 1512 C C . ASP A 1 197 ? 18.00327 -33.79950 -1.04057 1.000 27.68898 197 ASP A C 1
ATOM 1513 O O . ASP A 1 197 ? 17.96377 -35.01379 -1.23736 1.000 39.01124 197 ASP A O 1
ATOM 1518 N N . THR A 1 198 ? 17.73822 -33.22892 0.12570 1.000 26.91665 198 THR A N 1
ATOM 1519 C CA . THR A 1 198 ? 17.41037 -33.93838 1.35606 1.000 13.41563 198 THR A CA 1
ATOM 1520 C C . THR A 1 198 ? 16.20686 -33.28010 2.00986 1.000 19.64338 198 THR A C 1
ATOM 1521 O O . THR A 1 198 ? 15.84715 -32.13482 1.68915 1.000 14.87698 198 THR A O 1
ATOM 1525 N N . THR A 1 199 ? 15.57557 -34.02661 2.92476 1.000 16.26510 199 THR A N 1
ATOM 1526 C CA . THR A 1 199 ? 14.39594 -33.51851 3.58589 1.000 14.45643 199 THR A CA 1
ATOM 1527 C C . THR A 1 199 ? 14.84221 -32.77547 4.83353 1.000 16.08347 199 THR A C 1
ATOM 1528 O O . THR A 1 199 ? 15.77781 -33.19507 5.51290 1.000 15.99790 199 THR A O 1
ATOM 1532 N N . ILE A 1 200 ? 14.21893 -31.61943 5.09089 1.000 12.60086 200 ILE A N 1
ATOM 1533 C CA . ILE A 1 200 ? 14.55850 -30.80308 6.23428 1.000 9.80512 200 ILE A CA 1
ATOM 1534 C C . ILE A 1 200 ? 13.93270 -31.33069 7.52406 1.000 13.99440 200 ILE A C 1
ATOM 1535 O O . ILE A 1 200 ? 12.82610 -30.93494 7.89968 1.000 13.11194 200 ILE A O 1
ATOM 1540 N N . THR A 1 201 ? 14.69053 -32.15108 8.24039 1.000 17.54490 201 THR A N 1
ATOM 1541 C CA . THR A 1 201 ? 14.18648 -32.87387 9.41479 1.000 15.27267 201 THR A CA 1
ATOM 1542 C C . THR A 1 201 ? 13.54362 -31.98293 10.47802 1.000 16.41270 201 THR A C 1
ATOM 1543 O O . THR A 1 201 ? 12.45359 -32.29533 10.98638 1.000 16.67476 201 THR A O 1
ATOM 1547 N N . VAL A 1 202 ? 14.24032 -30.92722 10.89820 1.000 13.59816 202 VAL A N 1
ATOM 1548 C CA . VAL A 1 202 ? 13.74610 -30.05681 11.95454 1.000 13.89641 202 VAL A CA 1
ATOM 1549 C C . VAL A 1 202 ? 12.41187 -29.44642 11.55207 1.000 13.26608 202 VAL A C 1
ATOM 1550 O O . VAL A 1 202 ? 11.55763 -29.23384 12.40903 1.000 13.46259 202 VAL A O 1
ATOM 1554 N N . ASN A 1 203 ? 12.19109 -29.19922 10.24952 1.000 13.23792 203 ASN A N 1
ATOM 1555 C CA . ASN A 1 203 ? 10.90676 -28.66883 9.79978 1.000 11.48118 203 ASN A CA 1
ATOM 1556 C C . ASN A 1 203 ? 9.80470 -29.72323 9.86376 1.000 14.82932 203 ASN A C 1
ATOM 1557 O O . ASN A 1 203 ? 8.64944 -29.40871 10.19175 1.000 12.73507 203 ASN A O 1
ATOM 1562 N N . VAL A 1 204 ? 10.12702 -30.96584 9.49128 1.000 13.00498 204 VAL A N 1
ATOM 1563 C CA . VAL A 1 204 ? 9.13322 -32.03240 9.58208 1.000 11.00634 204 VAL A CA 1
ATOM 1564 C C . VAL A 1 204 ? 8.66270 -32.15581 11.01915 1.000 12.73957 204 VAL A C 1
ATOM 1565 O O . VAL A 1 204 ? 7.45896 -32.28830 11.28897 1.000 14.71936 204 VAL A O 1
ATOM 1569 N N . LEU A 1 205 ? 9.62112 -32.14828 11.96038 1.000 12.30352 205 LEU A N 1
ATOM 1570 C CA . LEU A 1 205 ? 9.28147 -32.21998 13.37892 1.000 14.49470 205 LEU A CA 1
ATOM 1571 C C . LEU A 1 205 ? 8.39845 -31.05247 13.80160 1.000 12.22642 205 LEU A C 1
ATOM 1572 O O . LEU A 1 205 ? 7.41319 -31.25260 14.53074 1.000 16.06021 205 LEU A O 1
ATOM 1577 N N . ALA A 1 206 ? 8.71889 -29.82652 13.35718 1.000 12.90709 206 ALA A N 1
ATOM 1578 C CA . ALA A 1 206 ? 7.88619 -28.68099 13.70941 1.000 13.74220 206 ALA A CA 1
ATOM 1579 C C . ALA A 1 206 ? 6.44718 -28.87588 13.24522 1.000 10.66014 206 ALA A C 1
ATOM 1580 O O . ALA A 1 206 ? 5.50987 -28.53849 13.95711 1.000 14.17310 206 ALA A O 1
ATOM 1582 N N . TRP A 1 207 ? 6.27337 -29.39764 12.04221 1.000 11.68075 207 TRP A N 1
ATOM 1583 C CA . TRP A 1 207 ? 4.95197 -29.61666 11.45597 1.000 9.84056 207 TRP A CA 1
ATOM 1584 C C . TRP A 1 207 ? 4.20604 -30.73979 12.17377 1.000 11.86168 207 TRP A C 1
ATOM 1585 O O . TRP A 1 207 ? 2.98173 -30.65483 12.38158 1.000 12.71427 207 TRP A O 1
ATOM 1596 N N . LEU A 1 208 ? 4.93771 -31.75106 12.64035 1.000 11.15470 208 LEU A N 1
ATOM 1597 C CA . LEU A 1 208 ? 4.26926 -32.72334 13.52217 1.000 8.39047 208 LEU A CA 1
ATOM 1598 C C . LEU A 1 208 ? 3.80776 -32.06473 14.81587 1.000 20.83394 208 LEU A C 1
ATOM 1599 O O . LEU A 1 208 ? 2.75209 -32.42895 15.34583 1.000 15.73637 208 LEU A O 1
ATOM 1604 N N . TYR A 1 209 ? 4.57769 -31.10393 15.35621 1.000 14.65395 209 TYR A N 1
ATOM 1605 C CA . TYR A 1 209 ? 4.07989 -30.35994 16.51603 1.000 14.14580 209 TYR A CA 1
ATOM 1606 C C . TYR A 1 209 ? 2.85988 -29.53628 16.15205 1.000 18.77370 209 TYR A C 1
ATOM 1607 O O . TYR A 1 209 ? 1.91971 -29.39452 16.96496 1.000 15.86601 209 TYR A O 1
ATOM 1616 N N . ALA A 1 210 ? 2.87290 -28.91765 14.95237 1.000 13.76913 210 ALA A N 1
ATOM 1617 C CA . ALA A 1 210 ? 1.69034 -28.18096 14.53756 1.000 13.69920 210 ALA A CA 1
ATOM 1618 C C . ALA A 1 210 ? 0.46622 -29.09282 14.51017 1.000 14.48765 210 ALA A C 1
ATOM 1619 O O . ALA A 1 210 ? -0.64201 -28.66233 14.84878 1.000 16.14560 210 ALA A O 1
ATOM 1621 N N . ALA A 1 211 ? 0.64806 -30.33837 14.06388 1.000 12.94177 211 ALA A N 1
ATOM 1622 C CA . ALA A 1 211 ? -0.47554 -31.26590 13.97672 1.000 17.81674 211 ALA A CA 1
ATOM 1623 C C . ALA A 1 211 ? -1.02733 -31.57585 15.36456 1.000 19.10913 211 ALA A C 1
ATOM 1624 O O . ALA A 1 211 ? -2.24789 -31.59113 15.56447 1.000 18.27645 211 ALA A O 1
ATOM 1626 N N . VAL A 1 212 ? -0.13722 -31.81199 16.33580 1.000 17.76342 212 VAL A N 1
ATOM 1627 C CA . VAL A 1 212 ? -0.55794 -32.02307 17.72417 1.000 17.40239 212 VAL A CA 1
ATOM 1628 C C . VAL A 1 212 ? -1.30400 -30.81149 18.26484 1.000 23.09515 212 VAL A C 1
ATOM 1629 O O . VAL A 1 212 ? -2.36019 -30.94490 18.91371 1.000 21.36453 212 VAL A O 1
ATOM 1633 N N . ILE A 1 213 ? -0.78938 -29.61342 18.00460 1.000 16.00289 213 ILE A N 1
ATOM 1634 C CA . ILE A 1 213 ? -1.45122 -28.40527 18.48861 1.000 23.82298 213 ILE A CA 1
ATOM 1635 C C . ILE A 1 213 ? -2.85499 -28.32728 17.93702 1.000 21.83805 213 ILE A C 1
ATOM 1636 O O . ILE A 1 213 ? -3.78381 -27.87094 18.62161 1.000 25.33677 213 ILE A O 1
ATOM 1641 N N . ASN A 1 214 ? -3.04720 -28.79428 16.71783 1.000 15.21494 214 ASN A N 1
ATOM 1642 C CA . ASN A 1 214 ? -4.35911 -28.74407 16.08216 1.000 24.16022 214 ASN A CA 1
ATOM 1643 C C . ASN A 1 214 ? -5.21292 -29.97534 16.33852 1.000 29.53604 214 ASN A C 1
ATOM 1644 O O . ASN A 1 214 ? -6.25282 -30.14320 15.68512 1.000 34.21931 214 ASN A O 1
ATOM 1649 N N . GLY A 1 215 ? -4.79674 -30.84123 17.24397 1.000 18.45018 215 GLY A N 1
ATOM 1650 C CA . GLY A 1 215 ? -5.66295 -31.89652 17.73643 1.000 29.22628 215 GLY A CA 1
ATOM 1651 C C . GLY A 1 215 ? -5.45275 -33.25572 17.12064 1.000 38.28008 215 GLY A C 1
ATOM 1652 O O . GLY A 1 215 ? -6.31383 -34.12366 17.27026 1.000 39.88663 215 GLY A O 1
ATOM 1653 N N . ASP A 1 216 ? -4.33466 -33.47765 16.45557 1.000 31.76366 216 ASP A N 1
ATOM 1654 C CA . ASP A 1 216 ? -4.05599 -34.72117 15.74795 1.000 28.12322 216 ASP A CA 1
ATOM 1655 C C . ASP A 1 216 ? -2.90549 -35.44949 16.45062 1.000 35.62173 216 ASP A C 1
ATOM 1656 O O . ASP A 1 216 ? -1.76306 -34.98252 16.39789 1.000 31.74388 216 ASP A O 1
ATOM 1661 N N . ARG A 1 217 ? -3.18384 -36.59975 17.07725 1.000 30.36493 217 ARG A N 1
ATOM 1662 C CA . ARG A 1 217 ? -2.15345 -37.32888 17.82064 1.000 20.58921 217 ARG A CA 1
ATOM 1663 C C . ARG A 1 217 ? -1.92636 -38.76266 17.33240 1.000 16.14845 217 ARG A C 1
ATOM 1664 O O . ARG A 1 217 ? -1.17331 -39.50050 17.99109 1.000 23.98704 217 ARG A O 1
ATOM 1672 N N . TRP A 1 218 ? -2.49462 -39.16656 16.18345 1.000 19.13155 218 TRP A N 1
ATOM 1673 C CA . TRP A 1 218 ? -2.56372 -40.59129 15.84749 1.000 20.99295 218 TRP A CA 1
ATOM 1674 C C . TRP A 1 218 ? -1.19390 -41.18771 15.63715 1.000 20.35269 218 TRP A C 1
ATOM 1675 O O . TRP A 1 218 ? -1.02241 -42.40552 15.78109 1.000 27.81135 218 TRP A O 1
ATOM 1686 N N . PHE A 1 219 ? -0.22629 -40.35680 15.24880 1.000 19.35765 219 PHE A N 1
ATOM 1687 C CA . PHE A 1 219 ? 1.12572 -40.79272 14.93710 1.000 23.21628 219 PHE A CA 1
ATOM 1688 C C . PHE A 1 219 ? 2.03971 -40.82484 16.15661 1.000 21.10797 219 PHE A C 1
ATOM 1689 O O . PHE A 1 219 ? 3.17645 -41.27941 16.03717 1.000 22.86253 219 PHE A O 1
ATOM 1697 N N . LEU A 1 220 ? 1.59603 -40.35724 17.32376 1.000 20.07382 220 LEU A N 1
ATOM 1698 C CA . LEU A 1 220 ? 2.44983 -40.41963 18.50029 1.000 21.90185 220 LEU A CA 1
ATOM 1699 C C . LEU A 1 220 ? 2.61102 -41.87228 18.96634 1.000 21.44913 220 LEU A C 1
ATOM 1700 O O . LEU A 1 220 ? 1.84801 -42.76321 18.58353 1.000 22.07342 220 LEU A O 1
ATOM 1705 N N . ASN A 1 221 ? 3.64434 -42.10894 19.77480 1.000 25.15241 221 ASN A N 1
ATOM 1706 C CA . ASN A 1 221 ? 3.83133 -43.41590 20.40155 1.000 26.53727 221 ASN A CA 1
ATOM 1707 C C . ASN A 1 221 ? 4.49730 -43.20761 21.75453 1.000 19.73611 221 ASN A C 1
ATOM 1708 O O . ASN A 1 221 ? 4.77239 -42.08066 22.17104 1.000 22.84219 221 ASN A O 1
ATOM 1713 N N . ARG A 1 222 ? 4.74594 -44.31187 22.46688 1.000 30.04387 222 ARG A N 1
ATOM 1714 C CA . ARG A 1 222 ? 5.29607 -44.18744 23.81111 1.000 35.09044 222 ARG A CA 1
ATOM 1715 C C . ARG A 1 222 ? 6.81522 -44.30695 23.82763 1.000 34.48365 222 ARG A C 1
ATOM 1716 O O . ARG A 1 222 ? 7.43211 -44.11641 24.88023 1.000 43.06420 222 ARG A O 1
ATOM 1724 N N . PHE A 1 223 ? 7.43599 -44.58138 22.68943 1.000 33.95800 223 PHE A N 1
ATOM 1725 C CA . PHE A 1 223 ? 8.87948 -44.73391 22.66565 1.000 39.51615 223 PHE A CA 1
ATOM 1726 C C . PHE A 1 223 ? 9.59032 -43.38461 22.70711 1.000 46.09736 223 PHE A C 1
ATOM 1727 O O . PHE A 1 223 ? 9.00754 -42.33007 22.42730 1.000 40.21088 223 PHE A O 1
ATOM 1735 N N . THR A 1 224 ? 10.85498 -43.43212 23.11922 1.000 42.59263 224 THR A N 1
ATOM 1736 C CA . THR A 1 224 ? 11.81918 -42.35991 22.93772 1.000 37.96933 224 THR A CA 1
ATOM 1737 C C . THR A 1 224 ? 12.94428 -42.95331 22.10318 1.000 40.19805 224 THR A C 1
ATOM 1738 O O . THR A 1 224 ? 13.01482 -44.16763 21.87799 1.000 35.45700 224 THR A O 1
ATOM 1742 N N . THR A 1 225 ? 13.80250 -42.08253 21.60411 1.000 44.21656 225 THR A N 1
ATOM 1743 C CA . THR A 1 225 ? 14.96299 -42.49556 20.83823 1.000 32.15480 225 THR A CA 1
ATOM 1744 C C . THR A 1 225 ? 16.10093 -41.60990 21.29570 1.000 24.67755 225 THR A C 1
ATOM 1745 O O . THR A 1 225 ? 15.88771 -40.57230 21.92489 1.000 28.80611 225 THR A O 1
ATOM 1749 N N . THR A 1 226 ? 17.32340 -42.05632 21.05241 1.000 32.51051 226 THR A N 1
ATOM 1750 C CA . THR A 1 226 ? 18.46555 -41.18043 21.25320 1.000 33.40179 226 THR A CA 1
ATOM 1751 C C . THR A 1 226 ? 18.68685 -40.35055 20.00025 1.000 29.35867 226 THR A C 1
ATOM 1752 O O . THR A 1 226 ? 18.29217 -40.74431 18.89471 1.000 30.24574 226 THR A O 1
ATOM 1756 N N . LEU A 1 227 ? 19.31349 -39.18732 20.18275 1.000 24.16900 227 LEU A N 1
ATOM 1757 C CA . LEU A 1 227 ? 19.67429 -38.37994 19.02233 1.000 35.16089 227 LEU A CA 1
ATOM 1758 C C . LEU A 1 227 ? 20.49885 -39.19745 18.03130 1.000 36.37021 227 LEU A C 1
ATOM 1759 O O . LEU A 1 227 ? 20.14320 -39.31355 16.84641 1.000 29.28184 227 LEU A O 1
ATOM 1764 N N . ASN A 1 228 ? 21.56675 -39.84320 18.52246 1.000 30.20868 228 ASN A N 1
ATOM 1765 C CA . ASN A 1 228 ? 22.40571 -40.66856 17.65352 1.000 29.78745 228 ASN A CA 1
ATOM 1766 C C . ASN A 1 228 ? 21.60835 -41.73206 16.90483 1.000 28.31495 228 ASN A C 1
ATOM 1767 O O . ASN A 1 228 ? 21.82716 -41.95519 15.70576 1.000 37.71781 228 ASN A O 1
ATOM 1772 N N . ASP A 1 229 ? 20.68193 -42.41308 17.58810 1.000 29.59924 229 ASP A N 1
ATOM 1773 C CA . ASP A 1 229 ? 19.94277 -43.47119 16.91378 1.000 24.23627 229 ASP A CA 1
ATOM 1774 C C . ASP A 1 229 ? 18.95864 -42.88501 15.91129 1.000 34.80355 229 ASP A C 1
ATOM 1775 O O . ASP A 1 229 ? 18.75258 -43.44948 14.82796 1.000 35.58837 229 ASP A O 1
ATOM 1780 N N . PHE A 1 230 ? 18.31942 -41.76735 16.26645 1.000 26.70673 230 PHE A N 1
ATOM 1781 C CA . PHE A 1 230 ? 17.42292 -41.13449 15.30453 1.000 25.66766 230 PHE A CA 1
ATOM 1782 C C . PHE A 1 230 ? 18.19706 -40.74077 14.04669 1.000 23.24462 230 PHE A C 1
ATOM 1783 O O . PHE A 1 230 ? 17.79491 -41.07503 12.92068 1.000 29.32477 230 PHE A O 1
ATOM 1791 N N . ASN A 1 231 ? 19.36138 -40.11549 14.23617 1.000 31.05876 231 ASN A N 1
ATOM 1792 C CA . ASN A 1 231 ? 20.15291 -39.64160 13.10159 1.000 29.12431 231 ASN A CA 1
ATOM 1793 C C . ASN A 1 231 ? 20.57834 -40.78370 12.20055 1.000 29.25990 231 ASN A C 1
ATOM 1794 O O . ASN A 1 231 ? 20.73155 -40.58698 10.98968 1.000 28.48792 231 ASN A O 1
ATOM 1799 N N . LEU A 1 232 ? 20.71059 -41.99732 12.75466 1.000 29.98713 232 LEU A N 1
ATOM 1800 C CA . LEU A 1 232 ? 20.96458 -43.16296 11.91520 1.000 20.89487 232 LEU A CA 1
ATOM 1801 C C . LEU A 1 232 ? 19.80046 -43.44034 10.97858 1.000 33.97335 232 LEU A C 1
ATOM 1802 O O . LEU A 1 232 ? 20.01192 -43.77693 9.80609 1.000 34.02034 232 LEU A O 1
ATOM 1807 N N . VAL A 1 233 ? 18.56231 -43.32670 11.48007 1.000 24.59788 233 VAL A N 1
ATOM 1808 C CA . VAL A 1 233 ? 17.40001 -43.55897 10.62421 1.000 31.66111 233 VAL A CA 1
ATOM 1809 C C . VAL A 1 233 ? 17.21883 -42.40143 9.64472 1.000 30.38691 233 VAL A C 1
ATOM 1810 O O . VAL A 1 233 ? 16.88028 -42.61009 8.47065 1.000 31.94882 233 VAL A O 1
ATOM 1814 N N . ALA A 1 234 ? 17.46554 -41.16887 10.10908 1.000 29.67592 234 ALA A N 1
ATOM 1815 C CA . ALA A 1 234 ? 17.41006 -40.00063 9.23786 1.000 34.09862 234 ALA A CA 1
ATOM 1816 C C . ALA A 1 234 ? 18.28080 -40.20314 8.00815 1.000 38.35268 234 ALA A C 1
ATOM 1817 O O . ALA A 1 234 ? 17.84190 -39.98639 6.86937 1.000 33.09977 234 ALA A O 1
ATOM 1819 N N . MET A 1 235 ? 19.52190 -40.64124 8.21803 1.000 33.74522 235 MET A N 1
ATOM 1820 C CA . MET A 1 235 ? 20.41289 -40.69949 7.07375 1.000 27.00949 235 MET A CA 1
ATOM 1821 C C . MET A 1 235 ? 19.94281 -41.77005 6.10015 1.000 32.72551 235 MET A C 1
ATOM 1822 O O . MET A 1 235 ? 19.98975 -41.55004 4.88513 1.000 37.59523 235 MET A O 1
ATOM 1827 N N . LYS A 1 236 ? 19.35182 -42.86633 6.60302 1.000 24.54150 236 LYS A N 1
ATOM 1828 C CA . LYS A 1 236 ? 18.90349 -43.91617 5.69553 1.000 35.64372 236 LYS A CA 1
ATOM 1829 C C . LYS A 1 236 ? 17.73084 -43.46200 4.82102 1.000 33.14017 236 LYS A C 1
ATOM 1830 O O . LYS A 1 236 ? 17.58551 -43.93140 3.68703 1.000 34.20849 236 LYS A O 1
ATOM 1836 N N . TYR A 1 237 ? 16.90666 -42.52587 5.29404 1.000 32.70536 237 TYR A N 1
ATOM 1837 C CA . TYR A 1 237 ? 15.76364 -42.04681 4.52259 1.000 27.15127 237 TYR A CA 1
ATOM 1838 C C . TYR A 1 237 ? 16.01543 -40.69371 3.85752 1.000 30.11031 237 TYR A C 1
ATOM 1839 O O . TYR A 1 237 ? 15.05304 -40.02711 3.44654 1.000 25.11069 237 TYR A O 1
ATOM 1848 N N . ASN A 1 238 ? 17.28711 -40.28316 3.73674 1.000 25.51997 238 ASN A N 1
ATOM 1849 C CA . ASN A 1 238 ? 17.65877 -39.05850 3.01883 1.000 25.25142 238 ASN A CA 1
ATOM 1850 C C . ASN A 1 238 ? 17.14240 -37.80757 3.73978 1.000 25.55392 238 ASN A C 1
ATOM 1851 O O . ASN A 1 238 ? 16.71902 -36.84252 3.10782 1.000 22.24042 238 ASN A O 1
ATOM 1856 N N . TYR A 1 239 ? 17.18744 -37.82894 5.06502 1.000 23.02934 239 TYR A N 1
ATOM 1857 C CA . TYR A 1 239 ? 16.82061 -36.70759 5.91008 1.000 19.71014 239 TYR A CA 1
ATOM 1858 C C . TYR A 1 239 ? 18.07684 -36.01501 6.42351 1.000 28.42167 239 TYR A C 1
ATOM 1859 O O . TYR A 1 239 ? 19.09817 -36.66130 6.66388 1.000 25.85518 239 TYR A O 1
ATOM 1868 N N . GLU A 1 240 ? 17.99735 -34.69245 6.59742 1.000 20.73929 240 GLU A N 1
ATOM 1869 C CA . GLU A 1 240 ? 19.12223 -33.93874 7.14477 1.000 21.38095 240 GLU A CA 1
ATOM 1870 C C . GLU A 1 240 ? 19.42736 -34.41931 8.55963 1.000 31.61962 240 GLU A C 1
ATOM 1871 O O . GLU A 1 240 ? 18.50659 -34.73889 9.31648 1.000 18.91681 240 GLU A O 1
ATOM 1877 N N . PRO A 1 241 ? 20.69533 -34.46336 8.95506 1.000 33.09628 241 PRO A N 1
ATOM 1878 C CA . PRO A 1 241 ? 20.99278 -34.71732 10.36885 1.000 20.44546 241 PRO A CA 1
ATOM 1879 C C . PRO A 1 241 ? 20.28321 -33.70076 11.25831 1.000 24.97663 241 PRO A C 1
ATOM 1880 O O . PRO A 1 241 ? 20.16324 -32.51623 10.91737 1.000 28.71378 241 PRO A O 1
ATOM 1884 N N . LEU A 1 242 ? 19.77187 -34.18212 12.38859 1.000 20.76942 242 LEU A N 1
ATOM 1885 C CA . LEU A 1 242 ? 19.22371 -33.32433 13.44244 1.000 20.41176 242 LEU A CA 1
ATOM 1886 C C . LEU A 1 242 ? 20.30159 -33.04321 14.48290 1.000 26.69337 242 LEU A C 1
ATOM 1887 O O . LEU A 1 242 ? 20.93589 -33.97248 14.99396 1.000 27.60108 242 LEU A O 1
ATOM 1892 N N . THR A 1 243 ? 20.48834 -31.77506 14.81865 1.000 28.19185 243 THR A N 1
ATOM 1893 C CA . THR A 1 243 ? 21.53734 -31.39046 15.74608 1.000 23.45623 243 THR A CA 1
ATOM 1894 C C . THR A 1 243 ? 20.93020 -31.04282 17.09464 1.000 36.83542 243 THR A C 1
ATOM 1895 O O . THR A 1 243 ? 19.72893 -30.80429 17.22962 1.000 27.25017 243 THR A O 1
ATOM 1899 N N . GLN A 1 244 ? 21.79352 -30.96358 18.10086 1.000 27.63319 244 GLN A N 1
ATOM 1900 C CA . GLN A 1 244 ? 21.34328 -30.45591 19.39205 1.000 30.09719 244 GLN A CA 1
ATOM 1901 C C . GLN A 1 244 ? 20.79117 -29.04266 19.27316 1.000 25.37273 244 GLN A C 1
ATOM 1902 O O . GLN A 1 244 ? 19.90892 -28.63932 20.05393 1.000 31.59477 244 GLN A O 1
ATOM 1908 N N . ASP A 1 245 ? 21.29743 -28.26934 18.31677 1.000 22.28080 245 ASP A N 1
ATOM 1909 C CA . ASP A 1 245 ? 20.73917 -26.94231 18.08997 1.000 25.67895 245 ASP A CA 1
ATOM 1910 C C . ASP A 1 245 ? 19.29535 -27.02785 17.59186 1.000 18.67951 245 ASP A C 1
ATOM 1911 O O . ASP A 1 245 ? 18.44221 -26.22450 17.97916 1.000 25.29390 245 ASP A O 1
ATOM 1916 N N . HIS A 1 246 ? 19.02045 -27.96597 16.70173 1.000 26.83950 246 HIS A N 1
ATOM 1917 C CA . HIS A 1 246 ? 17.64316 -28.16028 16.25380 1.000 17.69676 246 HIS A CA 1
ATOM 1918 C C . HIS A 1 246 ? 16.75119 -28.53271 17.41319 1.000 26.51248 246 HIS A C 1
ATOM 1919 O O . HIS A 1 246 ? 15.63707 -28.01173 17.54148 1.000 22.36167 246 HIS A O 1
ATOM 1926 N N . VAL A 1 247 ? 17.22263 -29.45738 18.25423 1.000 19.84418 247 VAL A N 1
ATOM 1927 C CA . VAL A 1 247 ? 16.47815 -29.84969 19.44886 1.000 18.55682 247 VAL A CA 1
ATOM 1928 C C . VAL A 1 247 ? 16.14395 -28.62760 20.27415 1.000 21.73455 247 VAL A C 1
ATOM 1929 O O . VAL A 1 247 ? 14.99531 -28.42530 20.69090 1.000 25.75860 247 VAL A O 1
ATOM 1933 N N . ASP A 1 248 ? 17.15056 -27.78817 20.52464 1.000 26.64596 248 ASP A N 1
ATOM 1934 C CA . ASP A 1 248 ? 16.92905 -26.57370 21.30196 1.000 25.74008 248 ASP A CA 1
ATOM 1935 C C . ASP A 1 248 ? 15.91712 -25.65452 20.63368 1.000 26.43550 248 ASP A C 1
ATOM 1936 O O . ASP A 1 248 ? 15.07232 -25.07247 21.31692 1.000 27.68108 248 ASP A O 1
ATOM 1941 N N . ILE A 1 249 ? 15.98581 -25.50684 19.29879 1.000 23.33196 249 ILE A N 1
ATOM 1942 C CA . ILE A 1 249 ? 15.04530 -24.62175 18.60521 1.000 21.04776 249 ILE A CA 1
ATOM 1943 C C . ILE A 1 249 ? 13.61810 -25.12658 18.75478 1.000 25.81363 249 ILE A C 1
ATOM 1944 O O . ILE A 1 249 ? 12.66494 -24.33828 18.84984 1.000 25.77129 249 ILE A O 1
ATOM 1949 N N . LEU A 1 250 ? 13.45090 -26.43432 18.77378 1.000 20.64562 250 LEU A N 1
ATOM 1950 C CA . LEU A 1 250 ? 12.13500 -27.02791 18.95709 1.000 20.80169 250 LEU A CA 1
ATOM 1951 C C . LEU A 1 250 ? 11.66205 -26.98663 20.40402 1.000 30.99745 250 LEU A C 1
ATOM 1952 O O . LEU A 1 250 ? 10.61699 -27.57055 20.71717 1.000 25.42487 250 LEU A O 1
ATOM 1957 N N . GLY A 1 251 ? 12.41385 -26.32417 21.27639 1.000 30.99370 251 GLY A N 1
ATOM 1958 C CA . GLY A 1 251 ? 12.10600 -26.23569 22.68384 1.000 32.65173 251 GLY A CA 1
ATOM 1959 C C . GLY A 1 251 ? 10.72987 -25.68172 22.98678 1.000 29.84249 251 GLY A C 1
ATOM 1960 O O . GLY A 1 251 ? 9.94818 -26.30343 23.70669 1.000 29.27142 251 GLY A O 1
ATOM 1961 N N . PRO A 1 252 ? 10.40929 -24.49244 22.46439 1.000 25.54299 252 PRO A N 1
ATOM 1962 C CA . PRO A 1 252 ? 9.08484 -23.91302 22.74478 1.000 22.17416 252 PRO A CA 1
ATOM 1963 C C . PRO A 1 252 ? 7.91989 -24.80711 22.33888 1.000 24.87838 252 PRO A C 1
ATOM 1964 O O . PRO A 1 252 ? 6.93917 -24.91773 23.08494 1.000 27.40383 252 PRO A O 1
ATOM 1968 N N . LEU A 1 253 ? 8.01068 -25.47737 21.18621 1.000 21.38833 253 LEU A N 1
ATOM 1969 C CA . LEU A 1 253 ? 6.90812 -26.32975 20.73896 1.000 18.22577 253 LEU A CA 1
ATOM 1970 C C . LEU A 1 253 ? 6.80508 -27.59739 21.58278 1.000 22.22843 253 LEU A C 1
ATOM 1971 O O . LEU A 1 253 ? 5.69386 -28.06980 21.86311 1.000 22.20836 253 LEU A O 1
ATOM 1976 N N . SER A 1 254 ? 7.94963 -28.19979 21.93835 1.000 21.71809 254 SER A N 1
ATOM 1977 C CA . SER A 1 254 ? 7.94988 -29.29929 22.90338 1.000 27.46621 254 SER A CA 1
ATOM 1978 C C . SER A 1 254 ? 7.28096 -28.88353 24.20902 1.000 24.75193 254 SER A C 1
ATOM 1979 O O . SER A 1 254 ? 6.49561 -29.64461 24.78344 1.000 25.58361 254 SER A O 1
ATOM 1982 N N . ALA A 1 255 ? 7.57095 -27.66559 24.67744 1.000 30.42273 255 ALA A N 1
ATOM 1983 C CA . ALA A 1 255 ? 7.02693 -27.16809 25.94133 1.000 28.70219 255 ALA A CA 1
ATOM 1984 C C . ALA A 1 255 ? 5.51630 -26.96808 25.87414 1.000 26.96944 255 ALA A C 1
ATOM 1985 O O . ALA A 1 255 ? 4.79200 -27.33378 26.80563 1.000 29.00346 255 ALA A O 1
ATOM 1987 N N . GLN A 1 256 ? 5.02611 -26.33747 24.80215 1.000 31.80143 256 GLN A N 1
ATOM 1988 C CA . GLN A 1 256 ? 3.58773 -26.12560 24.65664 1.000 23.03450 256 GLN A CA 1
ATOM 1989 C C . GLN A 1 256 ? 2.81741 -27.43794 24.59240 1.000 30.93372 256 GLN A C 1
ATOM 1990 O O . GLN A 1 256 ? 1.71389 -27.54239 25.14277 1.000 32.55526 256 GLN A O 1
ATOM 1996 N N . THR A 1 257 ? 3.35621 -28.44029 23.90750 1.000 20.60880 257 THR A N 1
ATOM 1997 C CA . THR A 1 257 ? 2.61313 -29.67410 23.68337 1.000 18.79626 257 THR A CA 1
ATOM 1998 C C . THR A 1 257 ? 2.90653 -30.76482 24.70574 1.000 22.65933 257 THR A C 1
ATOM 1999 O O . THR A 1 257 ? 2.22164 -31.78837 24.67900 1.000 25.85765 257 THR A O 1
ATOM 2003 N N . GLY A 1 258 ? 3.91833 -30.59276 25.55008 1.000 28.14788 258 GLY A N 1
ATOM 2004 C CA . GLY A 1 258 ? 4.32146 -31.65227 26.45371 1.000 33.52218 258 GLY A CA 1
ATOM 2005 C C . GLY A 1 258 ? 4.93644 -32.87678 25.81148 1.000 36.66756 258 GLY A C 1
ATOM 2006 O O . GLY A 1 258 ? 5.05181 -33.90561 26.46375 1.000 27.41409 258 GLY A O 1
ATOM 2007 N N . ILE A 1 259 ? 5.36237 -32.80487 24.55722 1.000 26.66558 259 ILE A N 1
ATOM 2008 C CA . ILE A 1 259 ? 6.00562 -33.93641 23.90178 1.000 25.50597 259 ILE A CA 1
ATOM 2009 C C . ILE A 1 259 ? 7.48081 -33.60391 23.77910 1.000 36.96070 259 ILE A C 1
ATOM 2010 O O . ILE A 1 259 ? 7.83904 -32.58247 23.17715 1.000 25.39722 259 ILE A O 1
ATOM 2015 N N . ALA A 1 260 ? 8.33009 -34.43294 24.39816 1.000 26.33928 260 ALA A N 1
ATOM 2016 C CA . ALA A 1 260 ? 9.76431 -34.21251 24.32278 1.000 28.78759 260 ALA A CA 1
ATOM 2017 C C . ALA A 1 260 ? 10.22046 -34.32201 22.87526 1.000 21.50215 260 ALA A C 1
ATOM 2018 O O . ALA A 1 260 ? 9.68522 -35.12606 22.09944 1.000 21.25127 260 ALA A O 1
ATOM 2020 N N . VAL A 1 261 ? 11.25038 -33.53055 22.52193 1.000 24.92343 261 VAL A N 1
ATOM 2021 C CA . VAL A 1 261 ? 11.74608 -33.55593 21.14219 1.000 21.93546 261 VAL A CA 1
ATOM 2022 C C . VAL A 1 261 ? 12.12134 -34.96324 20.72904 1.000 21.59446 261 VAL A C 1
ATOM 2023 O O . VAL A 1 261 ? 11.79705 -35.41800 19.62478 1.000 22.58726 261 VAL A O 1
ATOM 2027 N N . LEU A 1 262 ? 12.84906 -35.67425 21.60135 1.000 24.44892 262 LEU A N 1
ATOM 2028 C CA . LEU A 1 262 ? 13.29251 -37.01105 21.24041 1.000 30.67320 262 LEU A CA 1
ATOM 2029 C C . LEU A 1 262 ? 12.11525 -37.97408 21.13671 1.000 25.93215 262 LEU A C 1
ATOM 2030 O O . LEU A 1 262 ? 12.18293 -38.95807 20.38970 1.000 21.95698 262 LEU A O 1
ATOM 2035 N N . ASP A 1 263 ? 11.01786 -37.69848 21.85073 1.000 24.15043 263 ASP A N 1
ATOM 2036 C CA . ASP A 1 263 ? 9.82035 -38.50917 21.67435 1.000 27.56276 263 ASP A CA 1
ATOM 2037 C C . ASP A 1 263 ? 9.17717 -38.26087 20.31696 1.000 22.71733 263 ASP A C 1
ATOM 2038 O O . ASP A 1 263 ? 8.77409 -39.21038 19.63252 1.000 22.42252 263 ASP A O 1
ATOM 2043 N N . MET A 1 264 ? 9.03031 -36.98255 19.92933 1.000 16.62342 264 MET A N 1
ATOM 2044 C CA . MET A 1 264 ? 8.58921 -36.70063 18.55947 1.000 21.14519 264 MET A CA 1
ATOM 2045 C C . MET A 1 264 ? 9.48280 -37.38173 17.53574 1.000 20.17970 264 MET A C 1
ATOM 2046 O O . MET A 1 264 ? 9.01796 -37.81480 16.47521 1.000 18.23776 264 MET A O 1
ATOM 2051 N N . CYS A 1 265 ? 10.78533 -37.48441 17.82302 1.000 20.23040 265 CYS A N 1
ATOM 2052 C CA . CYS A 1 265 ? 11.67580 -38.13475 16.86672 1.000 20.16172 265 CYS A CA 1
ATOM 2053 C C . CYS A 1 265 ? 11.33505 -39.60783 16.71358 1.000 21.80767 265 CYS A C 1
ATOM 2054 O O . CYS A 1 265 ? 11.40272 -40.16267 15.61085 1.000 21.44579 265 CYS A O 1
ATOM 2057 N N . ALA A 1 266 ? 10.94421 -40.26048 17.81307 1.000 18.97393 266 ALA A N 1
ATOM 2058 C CA . ALA A 1 266 ? 10.49268 -41.64837 17.72036 1.000 22.07029 266 ALA A CA 1
ATOM 2059 C C . ALA A 1 266 ? 9.21801 -41.78032 16.88979 1.000 29.50744 266 ALA A C 1
ATOM 2060 O O . ALA A 1 266 ? 9.04454 -42.77303 16.16577 1.000 26.65498 266 ALA A O 1
ATOM 2062 N N . SER A 1 267 ? 8.29932 -40.80194 16.98975 1.000 21.42744 267 SER A N 1
ATOM 2063 C CA . SER A 1 267 ? 7.15139 -40.78361 16.08784 1.000 21.26944 267 SER A CA 1
ATOM 2064 C C . SER A 1 267 ? 7.59491 -40.71922 14.63408 1.000 19.46721 267 SER A C 1
ATOM 2065 O O . SER A 1 267 ? 7.09965 -41.47106 13.78943 1.000 22.58718 267 SER A O 1
ATOM 2068 N N . LEU A 1 268 ? 8.51723 -39.78730 14.32556 1.000 22.12663 268 LEU A N 1
ATOM 2069 C CA . LEU A 1 268 ? 8.97784 -39.61454 12.95331 1.000 21.44969 268 LEU A CA 1
ATOM 2070 C C . LEU A 1 268 ? 9.67189 -40.87775 12.45700 1.000 14.99174 268 LEU A C 1
ATOM 2071 O O . LEU A 1 268 ? 9.41713 -41.33040 11.33977 1.000 20.44838 268 LEU A O 1
ATOM 2076 N N . LYS A 1 269 ? 10.47214 -41.52333 13.31569 1.000 19.02848 269 LYS A N 1
ATOM 2077 C CA . LYS A 1 269 ? 11.12770 -42.76848 12.90869 1.000 19.56354 269 LYS A CA 1
ATOM 2078 C C . LYS A 1 269 ? 10.10206 -43.82128 12.49739 1.000 21.87456 269 LYS A C 1
ATOM 2079 O O . LYS A 1 269 ? 10.23444 -44.46963 11.44503 1.000 21.55670 269 LYS A O 1
ATOM 2085 N N . GLU A 1 270 ? 9.04736 -43.98625 13.31863 1.000 21.58772 270 GLU A N 1
ATOM 2086 C CA . GLU A 1 270 ? 7.96709 -44.90901 12.98108 1.000 22.79800 270 GLU A CA 1
ATOM 2087 C C . GLU A 1 270 ? 7.29144 -44.53165 11.66859 1.000 32.21151 270 GLU A C 1
ATOM 2088 O O . GLU A 1 270 ? 7.03888 -45.40072 10.82485 1.000 27.65094 270 GLU A O 1
ATOM 2094 N N . LEU A 1 271 ? 7.00403 -43.23581 11.46790 1.000 22.75251 271 LEU A N 1
ATOM 2095 C CA . LEU A 1 271 ? 6.39701 -42.80398 10.20875 1.000 23.71318 271 LEU A CA 1
ATOM 2096 C C . LEU A 1 271 ? 7.30614 -43.10381 9.02056 1.000 22.45447 271 LEU A C 1
ATOM 2097 O O . LEU A 1 271 ? 6.83059 -43.47737 7.93691 1.000 28.19262 271 LEU A O 1
ATOM 2102 N N . LEU A 1 272 ? 8.61620 -42.91930 9.19659 1.000 26.61299 272 LEU A N 1
ATOM 2103 C CA . LEU A 1 272 ? 9.55975 -43.19519 8.11325 1.000 24.01967 272 LEU A CA 1
ATOM 2104 C C . LEU A 1 272 ? 9.59143 -44.67870 7.78356 1.000 25.68954 272 LEU A C 1
ATOM 2105 O O . LEU A 1 272 ? 9.62255 -45.05355 6.60316 1.000 26.92131 272 LEU A O 1
ATOM 2110 N N . GLN A 1 273 ? 9.54949 -45.52991 8.81632 1.000 27.42266 273 GLN A N 1
ATOM 2111 C CA . GLN A 1 273 ? 9.69834 -46.97310 8.63629 1.000 30.01291 273 GLN A CA 1
ATOM 2112 C C . GLN A 1 273 ? 8.41324 -47.65382 8.20366 1.000 35.31561 273 GLN A C 1
ATOM 2113 O O . GLN A 1 273 ? 8.46597 -48.69788 7.54863 1.000 37.98219 273 GLN A O 1
ATOM 2119 N N . ASN A 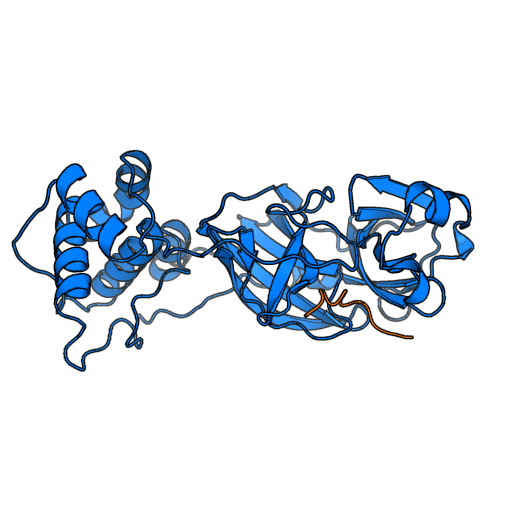1 274 ? 7.26116 -47.08792 8.54315 1.000 32.30667 274 ASN A N 1
ATOM 2120 C CA . ASN A 1 274 ? 5.98872 -47.75386 8.34683 1.000 41.05729 274 ASN A CA 1
ATOM 2121 C C . ASN A 1 274 ? 5.05909 -47.03699 7.38743 1.000 42.79517 274 ASN A C 1
ATOM 2122 O O . ASN A 1 274 ? 4.03461 -47.61193 7.01176 1.000 38.32360 274 ASN A O 1
ATOM 2127 N N . GLY A 1 275 ? 5.38350 -45.81629 6.97104 1.000 37.92930 275 GLY A N 1
ATOM 2128 C CA . GLY A 1 275 ? 4.45491 -45.06179 6.17846 1.000 34.74787 275 GLY A CA 1
ATOM 2129 C C . GLY A 1 275 ? 3.28862 -44.56264 7.01127 1.000 31.87411 275 GLY A C 1
ATOM 2130 O O . GLY A 1 275 ? 3.31837 -44.49872 8.24034 1.000 27.12137 275 GLY A O 1
ATOM 2131 N N . MET A 1 276 ? 2.22676 -44.20702 6.31218 1.000 35.53199 276 MET A N 1
ATOM 2132 C CA . MET A 1 276 ? 1.14006 -43.52018 6.95940 1.000 34.94003 276 MET A CA 1
ATOM 2133 C C . MET A 1 276 ? -0.10263 -44.39678 7.04809 1.000 40.46843 276 MET A C 1
ATOM 2134 O O . MET A 1 276 ? -1.02781 -44.06536 7.79930 1.000 33.25784 276 MET A O 1
ATOM 2139 N N . ASN A 1 277 ? -0.10219 -45.54124 6.35428 1.000 51.37076 277 ASN A N 1
ATOM 2140 C CA . ASN A 1 277 ? -1.22476 -46.48723 6.31307 1.000 53.80130 277 ASN A CA 1
ATOM 2141 C C . ASN A 1 277 ? -2.53003 -45.79057 5.95478 1.000 46.20941 277 ASN A C 1
ATOM 2142 O O . ASN A 1 277 ? -3.54511 -45.91437 6.65041 1.000 47.15645 277 ASN A O 1
ATOM 2147 N N . GLY A 1 278 ? -2.49249 -45.04717 4.84812 1.000 46.02020 278 GLY A N 1
ATOM 2148 C CA . GLY A 1 278 ? -3.67359 -44.38521 4.32799 1.000 41.30270 278 GLY A CA 1
ATOM 2149 C C . GLY A 1 278 ? -4.21002 -43.25374 5.17272 1.000 45.00244 278 GLY A C 1
ATOM 2150 O O . GLY A 1 278 ? -5.33266 -42.80071 4.94012 1.000 39.28880 278 GLY A O 1
ATOM 2151 N N . ARG A 1 279 ? -3.45817 -42.79728 6.16101 1.000 37.94223 279 ARG A N 1
ATOM 2152 C CA . ARG A 1 279 ? -3.84225 -41.67051 6.99451 1.000 33.31931 279 ARG A CA 1
ATOM 2153 C C . ARG A 1 279 ? -3.16755 -40.40133 6.49060 1.000 22.26586 279 ARG A C 1
ATOM 2154 O O . ARG A 1 279 ? -2.23394 -40.45038 5.69665 1.000 34.16772 279 ARG A O 1
ATOM 2162 N N . THR A 1 280 ? -3.68215 -39.26066 6.93250 1.000 24.80164 280 THR A N 1
ATOM 2163 C CA . THR A 1 280 ? -3.11422 -37.95795 6.60450 1.000 28.84338 280 THR A CA 1
ATOM 2164 C C . THR A 1 280 ? -2.75347 -37.20070 7.87668 1.000 21.44623 280 THR A C 1
ATOM 2165 O O . THR A 1 280 ? -3.28470 -37.45923 8.95602 1.000 19.03751 280 THR A O 1
ATOM 2169 N N . ILE A 1 281 ? -1.86128 -36.21781 7.73770 1.000 16.38716 281 ILE A N 1
ATOM 2170 C CA . ILE A 1 281 ? -1.51913 -35.29691 8.81432 1.000 16.93436 281 ILE A CA 1
ATOM 2171 C C . ILE A 1 281 ? -1.72092 -33.88288 8.28288 1.000 14.94492 281 ILE A C 1
ATOM 2172 O O . ILE A 1 281 ? -1.15410 -33.53731 7.24480 1.000 18.08528 281 ILE A O 1
ATOM 2177 N N . LEU A 1 282 ? -2.50806 -33.06457 8.98710 1.000 14.61947 282 LEU A N 1
ATOM 2178 C CA . LEU A 1 282 ? -2.82802 -31.71140 8.51269 1.000 20.74990 282 LEU A CA 1
ATOM 2179 C C . LEU A 1 282 ? -3.13573 -31.69831 7.01963 1.000 19.38225 282 LEU A C 1
ATOM 2180 O O . LEU A 1 282 ? -2.65242 -30.84568 6.26708 1.000 19.22632 282 LEU A O 1
ATOM 2185 N N . GLY A 1 283 ? -3.86755 -32.70526 6.57548 1.000 17.71244 283 GLY A N 1
ATOM 2186 C CA . GLY A 1 283 ? -4.34257 -32.75716 5.21355 1.000 17.31083 283 GLY A CA 1
ATOM 2187 C C . GLY A 1 283 ? -3.31713 -33.17449 4.19508 1.000 22.99118 283 GLY A C 1
ATOM 2188 O O . GLY A 1 283 ? -3.57538 -33.03203 2.99743 1.000 30.18809 283 GLY A O 1
ATOM 2189 N N . SER A 1 284 ? -2.16195 -33.67717 4.62463 1.000 14.86594 284 SER A N 1
ATOM 2190 C CA . SER A 1 284 ? -1.13617 -34.16635 3.71834 1.000 16.37036 284 SER A CA 1
ATOM 2191 C C . SER A 1 284 ? -0.92062 -35.66432 3.88063 1.000 19.10851 284 SER A C 1
ATOM 2192 O O . SER A 1 284 ? -0.91325 -36.19440 4.99963 1.000 20.72126 284 SER A O 1
ATOM 2195 N N . ALA A 1 285 ? -0.70196 -36.33848 2.75713 1.000 19.23602 285 ALA A N 1
ATOM 2196 C CA . ALA A 1 285 ? -0.26395 -37.71863 2.81040 1.000 21.73113 285 ALA A CA 1
ATOM 2197 C C . ALA A 1 285 ? 1.24561 -37.86614 2.71295 1.000 20.67861 285 ALA A C 1
ATOM 2198 O O . ALA A 1 285 ? 1.73867 -38.99638 2.69469 1.000 26.34378 285 ALA A O 1
ATOM 2200 N N . LEU A 1 286 ? 1.98944 -36.76042 2.63234 1.000 22.69037 286 LEU A N 1
ATOM 2201 C CA . LEU A 1 286 ? 3.44232 -36.75738 2.70999 1.000 19.69050 286 LEU A CA 1
ATOM 2202 C C . LEU A 1 286 ? 3.86425 -36.00047 3.95763 1.000 16.22124 286 LEU A C 1
ATOM 2203 O O . LEU A 1 286 ? 3.11080 -35.19767 4.49306 1.000 14.15423 286 LEU A O 1
ATOM 2208 N N . LEU A 1 287 ? 5.07547 -36.26189 4.42136 1.000 14.32208 287 LEU A N 1
ATOM 2209 C CA . LEU A 1 287 ? 5.65880 -35.55623 5.55187 1.000 14.04631 287 LEU A CA 1
ATOM 2210 C C . LEU A 1 287 ? 6.14124 -34.19148 5.06740 1.000 16.72529 287 LEU A C 1
ATOM 2211 O O . LEU A 1 287 ? 7.06348 -34.10541 4.26186 1.000 23.42331 287 LEU A O 1
ATOM 2216 N N . GLU A 1 288 ? 5.52881 -33.13625 5.57760 1.000 14.89810 288 GLU A N 1
ATOM 2217 C CA . GLU A 1 288 ? 5.76426 -31.78793 5.09125 1.000 13.50887 288 GLU A CA 1
ATOM 2218 C C . GLU A 1 288 ? 7.00979 -31.14916 5.72266 1.000 12.93189 288 GLU A C 1
ATOM 2219 O O . GLU A 1 288 ? 7.14882 -31.12203 6.94352 1.000 14.04045 288 GLU A O 1
ATOM 2225 N N . ASP A 1 289 ? 7.89188 -30.54235 4.89974 1.000 14.45795 289 ASP A N 1
ATOM 2226 C CA . ASP A 1 289 ? 9.12628 -29.99131 5.46988 1.000 10.45733 289 ASP A CA 1
ATOM 2227 C C . ASP A 1 289 ? 9.37893 -28.51929 5.13352 1.000 12.37926 289 ASP A C 1
ATOM 2228 O O . ASP A 1 289 ? 10.53831 -28.05169 5.30603 1.000 15.06767 289 ASP A O 1
ATOM 2233 N N . GLU A 1 290 ? 8.35385 -27.76726 4.72570 1.000 13.25412 290 GLU A N 1
ATOM 2234 C CA . GLU A 1 290 ? 8.52997 -26.34600 4.44340 1.000 13.27351 290 GLU A CA 1
ATOM 2235 C C . GLU A 1 290 ? 7.78561 -25.45743 5.43646 1.000 13.01435 290 GLU A C 1
ATOM 2236 O O . GLU A 1 290 ? 7.38800 -24.33685 5.10493 1.000 12.09943 290 GLU A O 1
ATOM 2242 N N . PHE A 1 291 ? 7.69309 -25.91484 6.69426 1.000 10.19782 291 PHE A N 1
ATOM 2243 C CA . PHE A 1 291 ? 7.33434 -25.07138 7.82848 1.000 14.66219 291 PHE A CA 1
ATOM 2244 C C . PHE A 1 291 ? 8.46063 -25.10891 8.85030 1.000 13.46527 291 PHE A C 1
ATOM 2245 O O . PHE A 1 291 ? 8.79735 -26.18020 9.35986 1.000 12.71131 291 PHE A O 1
ATOM 2253 N N . THR A 1 292 ? 9.03013 -23.94776 9.17582 1.000 11.02275 292 THR A N 1
ATOM 2254 C CA . THR A 1 292 ? 10.02888 -23.91284 10.24215 1.000 10.94608 292 THR A CA 1
ATOM 2255 C C . THR A 1 292 ? 9.36109 -23.92031 11.60860 1.000 11.01055 292 THR A C 1
ATOM 2256 O O . THR A 1 292 ? 8.15408 -23.64542 11.73932 1.000 11.42846 292 THR A O 1
ATOM 2260 N N . PRO A 1 293 ? 10.12994 -24.15953 12.65664 1.000 12.40456 293 PRO A N 1
ATOM 2261 C CA . PRO A 1 293 ? 9.56817 -24.00321 14.00267 1.000 13.78616 293 PRO A CA 1
ATOM 2262 C C . PRO A 1 293 ? 8.95417 -22.63135 14.22175 1.000 18.58379 293 PRO A C 1
ATOM 2263 O O . PRO A 1 293 ? 7.87961 -22.50318 14.83131 1.000 15.34792 293 PRO A O 1
ATOM 2267 N N . PHE A 1 294 ? 9.58483 -21.59348 13.67943 1.000 15.37633 294 PHE A N 1
ATOM 2268 C CA . PHE A 1 294 ? 9.03173 -20.25507 13.81107 1.000 13.73636 294 PHE A CA 1
ATOM 2269 C C . PHE A 1 294 ? 7.72064 -20.12935 13.05032 1.000 15.20993 294 PHE A C 1
ATOM 2270 O O . PHE A 1 294 ? 6.75403 -19.51922 13.54043 1.000 17.15509 294 PHE A O 1
ATOM 2278 N N . ASP A 1 295 ? 7.66242 -20.67607 11.84039 1.000 11.61908 295 ASP A N 1
ATOM 2279 C CA . ASP A 1 295 ? 6.39808 -20.62785 11.10498 1.000 15.14287 295 ASP A CA 1
ATOM 2280 C C . ASP A 1 295 ? 5.25445 -21.21935 11.93053 1.000 16.00552 295 ASP A C 1
ATOM 2281 O O . ASP A 1 295 ? 4.11240 -20.74199 11.86590 1.000 15.80960 295 ASP A O 1
ATOM 2286 N N . VAL A 1 296 ? 5.52405 -22.31819 12.64140 1.000 13.49467 296 VAL A N 1
ATOM 2287 C CA . VAL A 1 296 ? 4.45129 -22.99097 13.37143 1.000 14.98350 296 VAL A CA 1
ATOM 2288 C C . VAL A 1 296 ? 3.97592 -22.11852 14.53047 1.000 14.00407 296 VAL A C 1
ATOM 2289 O O . VAL A 1 296 ? 2.77049 -21.94016 14.74487 1.000 17.17249 296 VAL A O 1
ATOM 2293 N N . VAL A 1 297 ? 4.91246 -21.57164 15.29880 1.000 16.02776 297 VAL A N 1
ATOM 2294 C CA . VAL A 1 297 ? 4.54912 -20.66655 16.39030 1.000 18.23550 297 VAL A CA 1
ATOM 2295 C C . VAL A 1 297 ? 3.80623 -19.44165 15.86264 1.000 20.78406 297 VAL A C 1
ATOM 2296 O O . VAL A 1 297 ? 2.81864 -18.99038 16.45135 1.000 21.65996 297 VAL A O 1
ATOM 2300 N N . ARG A 1 298 ? 4.24255 -18.90807 14.71958 1.000 19.83412 298 ARG A N 1
ATOM 2301 C CA . ARG A 1 298 ? 3.61786 -17.72988 14.13908 1.000 19.35030 298 ARG A CA 1
ATOM 2302 C C . ARG A 1 298 ? 2.15401 -17.97592 13.80983 1.000 25.76010 298 ARG A C 1
ATOM 2303 O O . ARG A 1 298 ? 1.30686 -17.10738 14.01705 1.000 25.02382 298 ARG A O 1
ATOM 2311 N N . GLN A 1 299 ? 1.83279 -19.15047 13.30848 1.000 13.45898 299 GLN A N 1
ATOM 2312 C CA . GLN A 1 299 ? 0.49857 -19.38968 12.79955 1.000 19.12312 299 GLN A CA 1
ATOM 2313 C C . GLN A 1 299 ? -0.40741 -20.03579 13.83710 1.000 26.10474 299 GLN A C 1
ATOM 2314 O O . GLN A 1 299 ? -1.60136 -19.73266 13.88951 1.000 21.48203 299 GLN A O 1
ATOM 2320 N N . CYS A 1 300 ? 0.12348 -20.88718 14.70106 1.000 20.83705 300 CYS A N 1
ATOM 2321 C CA . CYS A 1 300 ? -0.72002 -21.46146 15.73769 1.000 21.25701 300 CYS A CA 1
ATOM 2322 C C . CYS A 1 300 ? -0.92500 -20.52381 16.94203 1.000 26.32285 300 CYS A C 1
ATOM 2323 O O . CYS A 1 300 ? -1.76508 -20.83478 17.80512 1.000 36.25545 300 CYS A O 1
ATOM 2326 N N . SER A 1 301 ? -0.22865 -19.37230 17.00076 1.000 33.79483 301 SER A N 1
ATOM 2327 C CA . SER A 1 301 ? -0.40544 -18.39230 18.07715 1.000 43.47498 301 SER A CA 1
ATOM 2328 C C . SER A 1 301 ? -0.92565 -17.02833 17.62218 1.000 48.40542 301 SER A C 1
ATOM 2329 O O . SER A 1 301 ? -1.44199 -16.27803 18.46535 1.000 47.45937 301 SER A O 1
ATOM 2332 N N . GLY A 1 302 ? -0.78376 -16.66953 16.33805 1.000 50.93417 302 GLY A N 1
ATOM 2333 C CA . GLY A 1 302 ? -1.51402 -15.54117 15.76492 1.000 42.74013 302 GLY A CA 1
ATOM 2334 C C . GLY A 1 302 ? -0.79542 -14.20434 15.76599 1.000 53.23711 302 GLY A C 1
ATOM 2335 O O . GLY A 1 302 ? -1.40752 -13.16322 16.04060 1.000 47.56339 302 GLY A O 1
ATOM 2336 N N . VAL A 1 303 ? 0.50380 -14.22421 15.45318 1.000 46.95536 303 VAL A N 1
ATOM 2337 C CA . VAL A 1 303 ? 1.31053 -13.00574 15.44084 1.000 68.77639 303 VAL A CA 1
ATOM 2338 C C . VAL A 1 303 ? 0.99826 -12.18669 14.18809 1.000 67.65826 303 VAL A C 1
ATOM 2339 O O . VAL A 1 303 ? 0.81313 -12.74536 13.09395 1.000 64.95546 303 VAL A O 1
ATOM 2343 N N . THR A 1 304 ? 0.95581 -10.84961 14.33796 1.000 53.90554 304 THR A N 1
ATOM 2344 C CA . THR A 1 304 ? 0.62031 -9.89836 13.26596 1.000 53.59490 304 THR A CA 1
ATOM 2345 C C . THR A 1 304 ? 1.80343 -8.97725 12.93956 1.000 60.87222 304 THR A C 1
ATOM 2346 O O . THR A 1 304 ? 2.88850 -9.06837 13.53978 1.000 57.71950 304 THR A O 1
ATOM 2350 N N . PHE A 1 305 ? 1.56336 -8.06347 11.98346 1.000 56.84811 305 PHE A N 1
ATOM 2351 C CA . PHE A 1 305 ? 2.61780 -7.20520 11.38645 1.000 67.98655 305 PHE A CA 1
ATOM 2352 C C . PHE A 1 305 ? 2.13647 -5.77750 11.07002 1.000 61.22306 305 PHE A C 1
ATOM 2353 O O . PHE A 1 305 ? 1.87417 -4.97414 11.97040 1.000 65.36751 305 PHE A O 1
ATOM 2361 N N . SER B 2 2 ? 18.16804 -29.38918 -20.92547 1.000 58.78127 1 SER B N 1
ATOM 2362 C CA . SER B 2 2 ? 19.58601 -29.58753 -20.62071 1.000 52.96979 1 SER B CA 1
ATOM 2363 C C . SER B 2 2 ? 20.26963 -28.32560 -20.06292 1.000 46.72459 1 SER B C 1
ATOM 2364 O O . SER B 2 2 ? 21.25157 -28.42395 -19.32807 1.000 45.03479 1 SER B O 1
ATOM 2367 N N . GLY B 2 3 ? 19.74969 -27.14498 -20.40674 1.000 50.98869 2 GLY B N 1
ATOM 2368 C CA . GLY B 2 3 ? 20.37002 -25.90642 -19.96772 1.000 47.45179 2 GLY B CA 1
ATOM 2369 C C . GLY B 2 3 ? 19.58688 -25.07456 -18.96337 1.000 32.34071 2 GLY B C 1
ATOM 2370 O O . GLY B 2 3 ? 18.37041 -25.20230 -18.83336 1.000 39.75302 2 GLY B O 1
ATOM 2371 N N . VAL B 2 4 ? 20.28945 -24.20127 -18.24077 1.000 37.04499 3 VAL B N 1
ATOM 2372 C CA . VAL B 2 4 ? 19.61430 -23.22476 -17.39414 1.000 30.26739 3 VAL B CA 1
ATOM 2373 C C . VAL B 2 4 ? 18.83282 -22.25162 -18.28040 1.000 25.75945 3 VAL B C 1
ATOM 2374 O O . VAL B 2 4 ? 19.26669 -21.90179 -19.38101 1.000 35.60696 3 VAL B O 1
ATOM 2378 N N . THR B 2 5 ? 17.68376 -21.79273 -17.79556 1.000 21.25587 4 THR B N 1
ATOM 2379 C CA . THR B 2 5 ? 16.90922 -20.74389 -18.44962 1.000 21.27072 4 THR B CA 1
ATOM 2380 C C . THR B 2 5 ? 16.92644 -19.49539 -17.56576 1.000 21.14764 4 THR B C 1
ATOM 2381 O O . THR B 2 5 ? 16.40401 -19.52166 -16.45355 1.000 20.00534 4 THR B O 1
ATOM 2385 N N . PHE B 2 6 ? 17.47468 -18.39539 -18.07219 1.000 19.81705 5 PHE B N 1
ATOM 2386 C CA . PHE B 2 6 ? 17.38606 -17.11337 -17.39041 1.000 17.62106 5 PHE B CA 1
ATOM 2387 C C . PHE B 2 6 ? 15.99326 -16.53489 -17.58591 1.000 23.11219 5 PHE B C 1
ATOM 2388 O O . PHE B 2 6 ? 15.50745 -16.43404 -18.71553 1.000 29.75892 5 PHE B O 1
ATOM 2396 N N . GLN B 2 7 ? 15.30812 -16.21289 -16.49252 1.000 19.74617 6 GLN B N 1
ATOM 2397 C CA . GLN B 2 7 ? 13.88229 -15.93491 -16.64645 1.000 16.81942 6 GLN B CA 1
ATOM 2398 C C . GLN B 2 7 ? 13.55690 -14.43941 -16.70807 1.000 18.33346 6 GLN B C 1
ATOM 2399 O O . GLN B 2 7 ? 12.54142 -13.96709 -16.18528 1.000 16.21351 6 GLN B O 1
ATOM 2405 N N . SER B 2 8 ? 14.39296 -13.67870 -17.41641 1.000 21.47942 7 SER B N 1
ATOM 2406 C CA . SER B 2 8 ? 13.92216 -12.44734 -18.03319 1.000 22.61351 7 SER B CA 1
ATOM 2407 C C . SER B 2 8 ? 12.92826 -12.80854 -19.13089 1.000 23.03720 7 SER B C 1
ATOM 2408 O O . SER B 2 8 ? 12.69435 -13.98212 -19.43463 1.000 21.05636 7 SER B O 1
ATOM 2411 N N . ALA B 2 9 ? 12.37982 -11.78123 -19.76160 1.000 24.24606 8 ALA B N 1
ATOM 2412 C CA . ALA B 2 9 ? 11.53228 -11.94084 -20.93521 1.000 27.32440 8 ALA B CA 1
ATOM 2413 C C . ALA B 2 9 ? 12.00017 -11.00460 -22.04395 1.000 29.60680 8 ALA B C 1
ATOM 2414 O O . ALA B 2 9 ? 12.67144 -9.99123 -21.80223 1.000 28.65813 8 ALA B O 1
ATOM 2416 N N . VAL B 2 10 ? 11.59866 -11.35180 -23.26806 1.000 36.20754 9 VAL B N 1
ATOM 2417 C CA . VAL B 2 10 ? 11.79575 -10.47420 -24.41649 1.000 37.34272 9 VAL B CA 1
ATOM 2418 C C . VAL B 2 10 ? 10.75036 -9.36498 -24.37752 1.000 30.73753 9 VAL B C 1
ATOM 2419 O O . VAL B 2 10 ? 9.56329 -9.61122 -24.12210 1.000 35.83552 9 VAL B O 1
ATOM 2423 N N . LYS B 2 11 ? 11.18595 -8.13271 -24.62111 1.000 36.45386 10 LYS B N 1
ATOM 2424 C CA . LYS B 2 11 ? 10.27501 -6.98599 -24.61316 1.000 43.63699 10 LYS B CA 1
ATOM 2425 C C . LYS B 2 11 ? 9.32850 -7.07232 -25.79688 1.000 51.32988 10 LYS B C 1
ATOM 2426 O O . LYS B 2 11 ? 9.77252 -7.36875 -26.90850 1.000 45.93550 10 LYS B O 1
#

GO terms:
  GO:0060090 molecular adaptor activity (F, IDA)
  GO:0039718 double membrane vesicle viral factory (C, IDA)
  GO:0005737 cytoplasm (C, IDA)
  GO:0039606 symbiont-mediated suppression of host translation initiation (P, IDA)
  GO:0039694 viral RNA genome replication (P, IDA)
  GO:0003724 RNA helicase activity (F, IDA)
  GO:0052170 symbiont-mediated suppression of host innate immune response (P, IDA)
  GO:0140311 protein sequestering activity (F, IDA)
  GO:0004843 cysteine-type deubiquitinase activity (F, EXP)
  GO:0042025 host cell nucleus (C, EXP)
  GO:0044165 host cell endoplasmic reticulum (C, EXP)
  GO:0044174 host cell endosome (C, EXP)
  GO:0044177 host cell Golgi apparatus (C, EXP)
  GO:0030430 host cell cytoplasm (C, EXP)
  GO:0034062 5'-3' RNA polymerase activity (F, EXP)
  GO:0000175 3'-5'-RNA exonuclease activity (F, TAS)
  GO:0062243 double membrane vesicle viral factory outer membrane (C, TAS)
  GO:0003968 RNA-directed RNA polymerase activity (F, TAS)
  GO:0016892 RNA endonuclease activity producing 3'-phosphomonoesters, hydrolytic mechanism (F, TAS)
  GO:0032574 5'-3' RNA helicase activity (F, TAS)

Organism: Severe acute respiratory syndrome coronavirus 2 (NCBI:txid2697049)

Secondary structure (DSSP, 8-state):
------PPP-HHHHTTEEEEEETTEEEEEEEETTEEEEEGGGG--GGG-SS--HHHHHHT--GGGEEEEETTEEEPEEEEEEETTEEEEEESS--TTPPEEEE-PPPTT-EEEEEEEETTEEEEEEEEE--TTS-B-----TT-TT-EEEEEETTEEEEEEEEEEE-TTS-EEEE-TTSPBSTT--SSSS---PPPP-B-HHHHHHHHHHHHHTT--TT--S----HHHHHHHHHHTTBPPP-HHHHHHTHHHHHHHT--HHHHHHHHHHHHHH--TT--BTTBSS------HHHHHHHHHT---/---EE--EE-

Radius of gyration: 21.55 Å; Cα contacts (8 Å, |Δi|>4): 701; chains: 2; bounding box: 40×58×54 Å

Solvent-accessible surface area: 14200 Å² total; per-residue (Å²): 165,48,25,188,91,77,25,3,86,19,47,84,0,76,23,0,13,1,14,0,1,6,66,76,15,5,1,0,0,0,22,1,67,47,30,0,24,0,0,40,3,0,4,8,56,95,145,41,18,135,98,19,91,9,134,63,28,17,142,179,51,50,47,147,49,7,72,0,53,20,67,161,88,132,8,150,9,69,16,63,50,60,54,71,18,0,0,58,0,98,1,73,62,57,7,120,142,35,16,154,67,115,52,50,124,24,130,49,7,84,5,0,0,0,5,6,0,49,91,12,67,54,76,32,67,53,22,1,0,0,12,25,23,61,2,0,122,20,76,8,126,94,6,0,0,0,0,0,0,0,37,6,70,167,74,12,0,19,0,0,1,0,0,0,0,45,3,65,112,36,26,4,1,1,0,7,1,80,0,60,19,1,27,103,9,63,3,70,50,30,91,25,81,32,45,132,38,28,34,8,1,17,2,0,0,0,4,0,0,0,0,15,49,44,68,41,146,73,5,36,40,205,94,86,12,75,34,117,68,0,37,122,22,0,151,157,71,83,19,60,82,3,63,101,91,45,22,88,83,0,27,87,2,18,83,116,23,70,17,52,11,55,42,0,0,5,1,0,44,65,12,26,93,97,38,23,117,87,109,72,0,47,74,28,68,140,36,40,15,18,14,5,14,114,10,0,60,17,34,40,80,54,86,114,70,141,30,5,63,22,7,20,29,125,122

InterPro domains:
  IPR001205 RNA-directed RNA polymerase, C-terminal domain [PF00680] (4889-5173)
  IPR002589 Macro domain [PF01661] (1058-1164)
  IPR002589 Macro domain [PS51154] (1025-1194)
  IPR002589 Macro domain [SM00506] (1037-1165)
  IPR007094 RNA-directed RNA polymerase, catalytic domain [PS50507] (5004-5166)
  IPR008740 Peptidase C30, coronavirus [PF05409] (3292-3575)
  IPR008740 Peptidase C30, coronavirus [PS51442] (3264-3569)
  IPR008740 Peptidase C30, coronavirus [cd21666] (3267-3563)
  IPR009003 Peptidase S1, PA clan [SSF50494] (3266-3563)
  IPR009461 Non-structural protein NSP16, coronavirus-like [PF06460] (6800-7095)
  IPR009466 Non-structural protein 14, coronavirus [PF06471] (5929-6449)
  IPR009469 RNA-dependent RNA polymerase, N-terminal, coronavirus [PF06478] (4407-4758)
  IPR013016 Peptidase C16, coronavirus [PF08715] (1564-1882)
  IPR013016 Peptidase C16, coronavirus [PS51124] (1634-1898)
  IPR014822 Non-structural protein NSP9, coronavirus [PF08710] (4141-4253)
  IPR014822 Non-structural protein NSP9, coronavirus [PS51951] (4141-4253)
  IPR014828 Non-structural protein NSP7, coronavirus [PF08716] (3860-3942)
  IPR014828 Non-structural protein NSP7, coronavirus [PS51949] (3860-3942)
  IPR014829 Non-structural protein NSP8, coronavirus [PF08717] (3943-4140)
  IPR014829 Non-structural protein NSP8, coronavirus [PS51950] (3943-4140)

Sequence (315 aa):
SGFRKMAFPSGKVEGCMVQVTCGTTTLNGLWLDDVVYCPRHVICTSEDMFNPNYEDLLIRKSNHNFLVQAGNVQLRVIGHSMQNCVLKLKVDTANPKTPKYKFVRIQPGQTFSVLACYNGSPSGVYQCAMRPNFTIKGSFLNGSAGSVGFNIDYDCVSFCYMHHMELPTGVHAGTDLEGNFYGPFVDRQTAQAAGTDTTITVNVLAWLYAAVINGDRWFLNRFTTTLNDFNLVAMKYNYEPLTQDHVDILGPLSAQTGIAVLDMCASLKELLQNGMNGRTILGSALLEDEFTPFDVVRQCSGVTFSGVTFQSAVK

Nearest PDB structures (foldseek):
  7mb8-assembly1_B  TM=1.001E+00  e=1.628E-63  Severe acute respiratory syndrome coronavirus 2
  7s6y-assembly1_A-2  TM=1.002E+00  e=1.132E-62  Severe acute respiratory syndrome coronavirus 2
  8h7k-assembly1_A-2  TM=9.950E-01  e=2.245E-62  Severe acute respiratory syndrome coronavirus 2
  8e4r-assembly1_A  TM=9.918E-01  e=4.203E-62  Severe acute respiratory syndrome coronavirus 2
  8wzq-assembly1_B  TM=9.942E-01  e=7.872E-62  Severe acute respiratory syndrome coronavirus 2